Protein AF-A0A9P5VWK4-F1 (afdb_monomer_lite)

Secondary structure (DSSP, 8-state):
-HHHHHHHHHHHHHHHTTSS---HHHHHHHHHHHHHHHHHTTTHHHHHHHHHHHHHHHHHHHHHHHHHHHH-HHHHHHHHHHHHHHHHHHHHHHTT-HHHHHHHHHHHHHHHHHHHHHHSSSPPTTHHHHHHHHHHHHHHHHHHHHHHHHHHHHHHHTTTTPPPGGGT--GGG-HHHHHHHHHHHHHHHH-

pLDDT: mean 85.42, std 8.73, range [57.0, 96.81]

Sequence (191 aa):
MEQEAQRIEEIIEKAHEGKIHLSENQIHNLENQAKYFHEHAGHEGTHSKMALIIIVSLVAFQFVLLWWKKHHYRSYQATTTIGLWLIPFLFALQSGMHQFASYWTLFTILNSWIIYKSTRKPLHHMTPKIVYKWFWVVYQVSYVIGIIGYLMMFLTFMGFGLPDPKEGGDPSSSGLISWGLTFLSYGIYFG

Foldseek 3Di:
DVVVLVVLVVVLVCCVVVVDPDDPVVSVVSVVVSVVCVVCVVVVVVVVVVVVVVVVVVVVVVVVLVVCCVPPVPVSVVCVVVCLLCVVLVVCVVVVVVVLVVVSVVVVVVVVVLVVLCPDPPRDPCSVVVNVVVLVVLLVQLQVLLVVLVVLVVCVVVVPQQPDVVVVDDSCPRPSNSSSVSSNSSSVSRD

Radius of gyration: 27.85 Å; chains: 1; bounding box: 64×41×77 Å

Structure (mmCIF, N/CA/C/O backbone):
data_AF-A0A9P5VWK4-F1
#
_entry.id   AF-A0A9P5VWK4-F1
#
loop_
_atom_site.group_PDB
_atom_site.id
_atom_site.type_symbol
_atom_site.label_atom_id
_atom_site.label_alt_id
_atom_site.label_comp_id
_atom_site.label_asym_id
_atom_site.label_entity_id
_atom_site.label_seq_id
_atom_site.pdbx_PDB_ins_code
_atom_site.Cartn_x
_atom_site.Cartn_y
_atom_site.Cartn_z
_atom_site.occupancy
_atom_site.B_iso_or_equiv
_atom_site.auth_seq_id
_atom_site.auth_comp_id
_atom_site.auth_asym_id
_atom_site.auth_atom_id
_atom_site.pdbx_PDB_model_num
ATOM 1 N N . MET A 1 1 ? -24.853 -20.257 25.762 1.00 66.19 1 MET A N 1
ATOM 2 C CA . MET A 1 1 ? -25.700 -19.249 25.083 1.00 66.19 1 MET A CA 1
ATOM 3 C C . MET A 1 1 ? -27.161 -19.347 25.526 1.00 66.19 1 MET A C 1
ATOM 5 O O . MET A 1 1 ? -27.456 -18.752 26.547 1.00 66.19 1 MET A O 1
ATOM 9 N N . GLU A 1 2 ? -28.064 -20.116 24.896 1.00 70.81 2 GLU A N 1
ATOM 10 C CA . GLU A 1 2 ? -29.501 -20.123 25.290 1.00 70.81 2 GLU A CA 1
ATOM 11 C C . GLU A 1 2 ? -29.754 -20.568 26.742 1.00 70.81 2 GLU A C 1
ATOM 13 O O . GLU A 1 2 ? -30.479 -19.907 27.478 1.00 70.81 2 GLU A O 1
ATOM 18 N N . GLN A 1 3 ? -29.096 -21.639 27.193 1.00 78.38 3 GLN A N 1
ATOM 19 C CA . GLN A 1 3 ? -29.208 -22.116 28.581 1.00 78.38 3 GLN A CA 1
ATOM 20 C C . GLN A 1 3 ? -28.642 -21.120 29.608 1.00 78.38 3 GLN A C 1
ATOM 22 O O . GLN A 1 3 ? -29.094 -21.070 30.747 1.00 78.38 3 GLN A O 1
ATOM 27 N N . GLU A 1 4 ? -27.645 -20.323 29.219 1.00 80.06 4 GLU A N 1
ATOM 28 C CA . GLU A 1 4 ? -27.058 -19.295 30.086 1.00 80.06 4 GLU A CA 1
ATOM 29 C C . GLU A 1 4 ? -27.914 -18.029 30.115 1.00 80.06 4 GLU A C 1
ATOM 31 O O . GLU A 1 4 ? -28.053 -17.433 31.178 1.00 80.06 4 GLU A O 1
ATOM 36 N N . ALA A 1 5 ? -28.537 -17.662 28.991 1.00 79.00 5 ALA A N 1
ATOM 37 C CA . ALA A 1 5 ? -29.505 -16.572 28.918 1.00 79.00 5 ALA A CA 1
ATOM 38 C C . ALA A 1 5 ? -30.706 -16.846 29.835 1.00 79.00 5 ALA A C 1
ATOM 40 O O . ALA A 1 5 ? -31.018 -16.025 30.691 1.00 79.00 5 ALA A O 1
ATOM 41 N N . GLN A 1 6 ? -31.279 -18.053 29.753 1.00 83.81 6 GLN A N 1
ATOM 42 C CA . GLN A 1 6 ? -32.376 -18.488 30.626 1.00 83.81 6 GLN A CA 1
ATOM 43 C C . GLN A 1 6 ? -31.981 -18.467 32.108 1.00 83.81 6 GLN A C 1
ATOM 45 O O . GLN A 1 6 ? -32.758 -18.050 32.962 1.00 83.81 6 GLN A O 1
ATOM 50 N N . ARG A 1 7 ? -30.745 -18.869 32.428 1.00 86.69 7 ARG A N 1
ATOM 51 C CA . ARG A 1 7 ? -30.226 -18.833 33.801 1.00 86.69 7 ARG A CA 1
ATOM 52 C C . ARG A 1 7 ? -30.077 -17.405 34.330 1.00 86.69 7 ARG A C 1
ATOM 54 O O . ARG A 1 7 ? -30.320 -17.169 35.508 1.00 86.69 7 ARG A O 1
ATOM 61 N N . ILE A 1 8 ? -29.637 -16.469 33.491 1.00 85.94 8 ILE A N 1
ATOM 62 C CA . ILE A 1 8 ? -29.472 -15.058 33.866 1.00 85.94 8 ILE A CA 1
ATOM 63 C C . ILE A 1 8 ? -30.838 -14.396 34.055 1.00 85.94 8 ILE A C 1
ATOM 65 O O . ILE A 1 8 ? -31.025 -13.696 35.046 1.00 85.94 8 ILE A O 1
ATOM 69 N N . GLU A 1 9 ? -31.799 -14.670 33.174 1.00 85.75 9 GLU A N 1
ATOM 70 C CA . GLU A 1 9 ? -33.181 -14.195 33.315 1.00 85.75 9 GLU A CA 1
ATOM 71 C C . GLU A 1 9 ? -33.825 -14.708 34.611 1.00 85.75 9 GLU A C 1
ATOM 73 O O . GLU A 1 9 ? -34.393 -13.919 35.362 1.00 85.75 9 GLU A O 1
ATOM 78 N N . GLU A 1 10 ? -33.629 -15.986 34.954 1.00 89.06 10 GLU A N 1
ATOM 79 C CA . GLU A 1 10 ? -34.114 -16.566 36.215 1.00 89.06 10 GLU A CA 1
ATOM 80 C C . GLU A 1 10 ? -33.472 -15.903 37.454 1.00 89.06 10 GLU A C 1
ATOM 82 O O . GLU A 1 10 ? -34.108 -15.747 38.500 1.00 89.06 10 GLU A O 1
ATOM 87 N N . ILE A 1 11 ? -32.199 -15.496 37.364 1.00 86.56 11 ILE A N 1
ATOM 88 C CA . ILE A 1 11 ? -31.502 -14.775 38.442 1.00 86.56 11 ILE A CA 1
ATOM 89 C C . ILE A 1 11 ? -32.048 -13.349 38.587 1.00 86.56 11 ILE A C 1
ATOM 91 O O . ILE A 1 11 ? -32.250 -12.903 39.717 1.00 86.56 11 ILE A O 1
ATOM 95 N N . ILE A 1 12 ? -32.305 -12.652 37.476 1.00 85.81 12 ILE A N 1
ATOM 96 C CA . ILE A 1 12 ? -32.900 -11.306 37.468 1.00 85.81 12 ILE A CA 1
ATOM 97 C C . ILE A 1 12 ? -34.319 -11.352 38.052 1.00 85.81 12 ILE A C 1
ATOM 99 O O . ILE A 1 12 ? -34.662 -10.534 38.904 1.00 85.81 12 ILE A O 1
ATOM 103 N N . GLU A 1 13 ? -35.121 -12.347 37.671 1.00 87.69 13 GLU A N 1
ATOM 104 C CA . GLU A 1 13 ? -36.482 -12.534 38.181 1.00 87.69 13 GLU A CA 1
ATOM 105 C C . GLU A 1 13 ? -36.486 -12.769 39.700 1.00 87.69 13 GLU A C 1
ATOM 107 O O . GLU A 1 13 ? -37.165 -12.061 40.445 1.00 87.69 13 GLU A O 1
ATOM 112 N N . LYS A 1 14 ? -35.635 -13.676 40.200 1.00 87.50 14 LYS A N 1
ATOM 113 C CA . LYS A 1 14 ? -35.489 -13.923 41.647 1.00 87.50 14 LYS A CA 1
ATOM 114 C C . LYS A 1 14 ? -34.957 -12.710 42.418 1.00 87.50 14 LYS A C 1
ATOM 116 O O . LYS A 1 14 ? -35.250 -12.577 43.610 1.00 87.50 14 LYS A O 1
ATOM 121 N N . ALA A 1 15 ? -34.172 -11.848 41.773 1.00 85.00 15 ALA A N 1
ATOM 122 C CA . ALA A 1 15 ? -33.710 -10.591 42.355 1.00 85.00 15 ALA A CA 1
ATOM 123 C C . ALA A 1 15 ? -34.861 -9.584 42.503 1.00 85.00 15 ALA A C 1
ATOM 125 O O . ALA A 1 15 ? -35.024 -8.996 43.571 1.00 85.00 15 ALA A O 1
ATOM 126 N N . HIS A 1 16 ? -35.703 -9.442 41.474 1.00 83.44 16 HIS A N 1
ATOM 127 C CA . HIS A 1 16 ? -36.892 -8.583 41.509 1.00 83.44 16 HIS A CA 1
ATOM 128 C C . HIS A 1 16 ? -37.961 -9.070 42.494 1.00 83.44 16 HIS A C 1
ATOM 130 O O . HIS A 1 16 ? -38.607 -8.256 43.149 1.00 83.44 16 HIS A O 1
ATOM 136 N N . GLU A 1 17 ? -38.107 -10.384 42.672 1.00 86.88 17 GLU A N 1
ATOM 137 C CA . GLU A 1 17 ? -38.981 -10.972 43.696 1.00 86.88 17 GLU A CA 1
ATOM 138 C C . GLU A 1 17 ? -38.446 -10.814 45.135 1.00 86.88 17 GLU A C 1
ATOM 140 O O . GLU A 1 17 ? -39.092 -11.250 46.089 1.00 86.88 17 GLU A O 1
ATOM 145 N N . GLY A 1 18 ? -37.252 -10.236 45.318 1.00 80.12 18 GLY A N 1
ATOM 146 C CA . GLY A 1 18 ? -36.626 -10.041 46.629 1.00 80.12 18 GLY A CA 1
ATOM 147 C C . GLY A 1 18 ? -36.073 -11.322 47.265 1.00 80.12 18 GLY A C 1
ATOM 148 O O . GLY A 1 18 ? -35.692 -11.312 48.435 1.00 80.12 18 GLY A O 1
ATOM 149 N N . LYS A 1 19 ? -36.004 -12.433 46.517 1.00 82.75 19 LYS A N 1
ATOM 150 C CA . LYS A 1 19 ? -35.433 -13.711 46.985 1.00 82.75 19 LYS A CA 1
ATOM 151 C C . LYS A 1 19 ? -33.903 -13.692 46.992 1.00 82.75 19 LYS A C 1
ATOM 153 O O . LYS A 1 19 ? -33.286 -14.486 47.701 1.00 82.75 19 LYS A O 1
ATOM 158 N N . ILE A 1 20 ? -33.293 -12.805 46.205 1.00 82.19 20 ILE A N 1
ATOM 159 C CA . ILE A 1 20 ? -31.843 -12.621 46.106 1.00 82.19 20 ILE A CA 1
ATOM 160 C C . ILE A 1 20 ? -31.538 -11.129 46.231 1.00 82.19 20 ILE A C 1
ATOM 162 O O . ILE A 1 20 ? -32.062 -10.319 45.474 1.00 82.19 20 ILE A O 1
ATOM 166 N N . HIS A 1 21 ? -30.669 -10.762 47.172 1.00 77.56 21 HIS A N 1
ATOM 167 C CA . HIS A 1 21 ? -30.245 -9.376 47.339 1.00 77.56 21 HIS A CA 1
ATOM 168 C C . HIS A 1 21 ? -29.052 -9.092 46.420 1.00 77.56 21 HIS A C 1
ATOM 170 O O . HIS A 1 21 ? -27.927 -9.505 46.700 1.00 77.56 21 HIS A O 1
ATOM 176 N N . LEU A 1 22 ? -29.304 -8.397 45.314 1.00 82.56 22 LEU A N 1
ATOM 177 C CA . LEU A 1 22 ? -28.281 -7.895 44.395 1.00 82.56 22 LEU A CA 1
ATOM 178 C C . LEU A 1 22 ? -28.219 -6.369 44.489 1.00 82.56 22 LEU A C 1
ATOM 180 O O . LEU A 1 22 ? -29.219 -5.718 44.792 1.00 82.56 22 LEU A O 1
ATOM 184 N N . SER A 1 23 ? -27.039 -5.789 44.261 1.00 85.31 23 SER A N 1
ATOM 185 C CA . SER A 1 23 ? -26.932 -4.334 44.130 1.00 85.31 23 SER A CA 1
ATOM 186 C C . SER A 1 23 ? -27.499 -3.881 42.784 1.00 85.31 23 SER A C 1
ATOM 188 O O . SER A 1 23 ? -27.473 -4.632 41.808 1.00 85.31 23 SER A O 1
ATOM 190 N N . GLU A 1 24 ? -27.966 -2.638 42.710 1.00 84.94 24 GLU A N 1
ATOM 191 C CA . GLU A 1 24 ? -28.538 -2.046 41.493 1.00 84.94 24 GLU A CA 1
ATOM 192 C C . GLU A 1 24 ? -27.581 -2.154 40.288 1.00 84.94 24 GLU A C 1
ATOM 194 O O . GLU A 1 24 ? -27.982 -2.544 39.194 1.00 84.94 24 GLU A O 1
ATOM 199 N N . ASN A 1 25 ? -26.277 -1.960 40.520 1.00 84.94 25 ASN A N 1
ATOM 200 C CA . ASN A 1 25 ? -25.239 -2.145 39.501 1.00 84.94 25 ASN A CA 1
ATOM 201 C C . ASN A 1 25 ? -25.117 -3.601 39.019 1.00 84.94 25 ASN A C 1
ATOM 203 O O . ASN A 1 25 ? -24.817 -3.840 37.852 1.00 84.94 25 ASN A O 1
ATOM 207 N N . GLN A 1 26 ? -25.312 -4.589 39.898 1.00 84.81 26 GLN A N 1
ATOM 208 C CA . GLN A 1 26 ? -25.255 -6.000 39.506 1.00 84.81 26 GLN A CA 1
ATOM 209 C C . GLN A 1 26 ? -26.481 -6.419 38.701 1.00 84.81 26 GLN A C 1
ATOM 211 O O . GLN A 1 26 ? -26.322 -7.149 37.726 1.00 84.81 26 GLN A O 1
ATOM 216 N N . ILE A 1 27 ? -27.665 -5.924 39.069 1.00 83.88 27 ILE A N 1
ATOM 217 C CA . ILE A 1 27 ? -28.898 -6.135 38.300 1.00 83.88 27 ILE A CA 1
ATOM 218 C C . ILE A 1 27 ? -28.727 -5.540 36.902 1.00 83.88 27 ILE A C 1
ATOM 220 O O . ILE A 1 27 ? -28.885 -6.252 35.915 1.00 83.88 27 ILE A O 1
ATOM 224 N N . HIS A 1 28 ? -28.265 -4.291 36.812 1.00 85.94 28 HIS A N 1
ATOM 225 C CA . HIS A 1 28 ? -28.029 -3.628 35.532 1.00 85.94 28 HIS A CA 1
ATOM 226 C C . HIS A 1 28 ? -27.013 -4.371 34.641 1.00 85.94 28 HIS A C 1
ATOM 228 O O . HIS A 1 28 ? -27.209 -4.519 33.434 1.00 85.94 28 HIS A O 1
ATOM 234 N N . ASN A 1 29 ? -25.927 -4.890 35.221 1.00 89.69 29 ASN A N 1
ATOM 235 C CA . ASN A 1 29 ? -24.946 -5.684 34.475 1.00 89.69 29 ASN A CA 1
ATOM 236 C C . ASN A 1 29 ? -25.531 -7.011 33.966 1.00 89.69 29 ASN A C 1
ATOM 238 O O . ASN A 1 29 ? -25.245 -7.403 32.834 1.00 89.69 29 ASN A O 1
ATOM 242 N N . LEU A 1 30 ? -26.352 -7.688 34.776 1.00 88.06 30 LEU A N 1
ATOM 243 C CA . LEU A 1 30 ? -27.037 -8.925 34.389 1.00 88.06 30 LEU A CA 1
ATOM 244 C C . LEU A 1 30 ? -28.058 -8.673 33.274 1.00 88.06 30 LEU A C 1
ATOM 246 O O . LEU A 1 30 ? -28.105 -9.442 32.318 1.00 88.06 30 LEU A O 1
ATOM 250 N N . GLU A 1 31 ? -28.816 -7.578 33.344 1.00 86.81 31 GLU A N 1
ATOM 251 C CA . GLU A 1 31 ? -29.744 -7.160 32.286 1.00 86.81 31 GLU A CA 1
ATOM 252 C C . GLU A 1 31 ? -29.015 -6.887 30.965 1.00 86.81 31 GLU A C 1
ATOM 254 O O . GLU A 1 31 ? -29.431 -7.371 29.910 1.00 86.81 31 GLU A O 1
ATOM 259 N N . ASN A 1 32 ? -27.885 -6.173 31.009 1.00 88.44 32 ASN A N 1
ATOM 260 C CA . ASN A 1 32 ? -27.053 -5.933 29.827 1.00 88.44 32 ASN A CA 1
ATOM 261 C C . ASN A 1 32 ? -26.512 -7.243 29.235 1.00 88.44 32 ASN A C 1
ATOM 263 O O . ASN A 1 32 ? -26.459 -7.401 28.014 1.00 88.44 32 ASN A O 1
ATOM 267 N N . GLN A 1 33 ? -26.140 -8.196 30.089 1.00 85.50 33 GLN A N 1
ATOM 268 C CA . GLN A 1 33 ? -25.656 -9.505 29.669 1.00 85.50 33 GLN A CA 1
ATOM 269 C C . GLN A 1 33 ? -26.778 -10.362 29.054 1.00 85.50 33 GLN A C 1
ATOM 271 O O . GLN A 1 33 ? -26.565 -10.984 28.013 1.00 85.50 33 GLN A O 1
ATOM 276 N N . ALA A 1 34 ? -27.982 -10.353 29.635 1.00 84.44 34 ALA A N 1
ATOM 277 C CA . ALA A 1 34 ? -29.163 -11.010 29.072 1.00 84.44 34 ALA A CA 1
ATOM 278 C C . ALA A 1 34 ? -29.520 -10.427 27.698 1.00 84.44 34 ALA A C 1
ATOM 280 O O . ALA A 1 34 ? -29.704 -11.168 26.733 1.00 84.44 34 ALA A O 1
ATOM 281 N N . LYS A 1 35 ? -29.513 -9.093 27.578 1.00 84.94 35 LYS A N 1
ATOM 282 C CA . LYS A 1 35 ? -29.741 -8.388 26.313 1.00 84.94 35 LYS A CA 1
ATOM 283 C C . LYS A 1 35 ? -28.707 -8.769 25.252 1.00 84.94 35 LYS A C 1
ATOM 285 O O . LYS A 1 35 ? -29.087 -9.080 24.126 1.00 84.94 35 LYS A O 1
ATOM 290 N N . TYR A 1 36 ? -27.424 -8.819 25.621 1.00 82.06 36 TYR A N 1
ATOM 291 C CA . TYR A 1 36 ? -26.354 -9.286 24.738 1.00 82.06 36 TYR A CA 1
ATOM 292 C C . TYR A 1 36 ? -26.622 -10.712 24.240 1.00 82.06 36 TYR A C 1
ATOM 294 O O . TYR A 1 36 ? -26.586 -10.952 23.034 1.00 82.06 36 TYR A O 1
ATOM 302 N N . PHE A 1 37 ? -26.955 -11.651 25.130 1.00 80.50 37 PHE A N 1
ATOM 303 C CA . PHE A 1 37 ? -27.254 -13.024 24.726 1.00 80.50 37 PHE A CA 1
ATOM 304 C C . PHE A 1 37 ? -28.492 -13.129 23.837 1.00 80.50 37 PHE A C 1
ATOM 306 O O . PHE A 1 37 ? -28.458 -13.875 22.864 1.00 80.50 37 PHE A O 1
ATOM 313 N N . HIS A 1 38 ? -29.551 -12.371 24.119 1.00 76.25 38 HIS A N 1
ATOM 314 C CA . HIS A 1 38 ? -30.772 -12.368 23.315 1.00 76.25 38 HIS A CA 1
ATOM 315 C C . HIS A 1 38 ? -30.521 -11.824 21.897 1.00 76.25 38 HIS A C 1
ATOM 317 O O . HIS A 1 38 ? -31.018 -12.370 20.913 1.00 76.25 38 HIS A O 1
ATOM 323 N N . GLU A 1 39 ? -29.683 -10.792 21.773 1.00 77.69 39 GLU A N 1
ATOM 324 C CA . GLU A 1 39 ? -29.273 -10.216 20.487 1.00 77.69 39 GLU A CA 1
ATOM 325 C C . GLU A 1 39 ? -28.334 -11.156 19.697 1.00 77.69 39 GLU A C 1
ATOM 327 O O . GLU A 1 39 ? -28.355 -11.171 18.465 1.00 77.69 39 GLU A O 1
ATOM 332 N N . HIS A 1 40 ? -27.575 -12.019 20.389 1.00 72.12 40 HIS A N 1
ATOM 333 C CA . HIS A 1 40 ? -26.632 -12.967 19.778 1.00 72.12 40 HIS A CA 1
ATOM 334 C C . HIS A 1 40 ? -27.184 -14.395 19.588 1.00 72.12 40 HIS A C 1
ATOM 336 O O . HIS A 1 40 ? -26.623 -15.152 18.795 1.00 72.12 40 HIS A O 1
ATOM 342 N N . ALA A 1 41 ? -28.299 -14.766 20.230 1.00 68.88 41 ALA A N 1
ATOM 343 C CA . ALA A 1 41 ? -28.862 -16.124 20.220 1.00 68.88 41 ALA A CA 1
ATOM 344 C C . ALA A 1 41 ? -29.217 -16.637 18.810 1.00 68.88 41 ALA A C 1
ATOM 346 O O . ALA A 1 41 ? -29.016 -17.809 18.503 1.00 68.88 41 ALA A O 1
ATOM 347 N N . GLY A 1 42 ? -29.676 -15.757 17.913 1.00 64.81 42 GLY A N 1
ATOM 348 C CA . GLY A 1 42 ? -29.926 -16.087 16.500 1.00 64.81 42 GLY A CA 1
ATOM 349 C C . GLY A 1 42 ? -28.766 -15.753 15.550 1.00 64.81 42 GLY A C 1
ATOM 350 O O . GLY A 1 42 ? -28.762 -16.166 14.385 1.00 64.81 42 GLY A O 1
ATOM 351 N N . HIS A 1 43 ? -27.775 -14.999 16.027 1.00 67.44 43 HIS A N 1
ATOM 352 C CA . HIS A 1 43 ? -26.704 -14.441 15.203 1.00 67.44 43 HIS A CA 1
ATOM 353 C C . HIS A 1 43 ? -25.556 -15.441 14.977 1.00 67.44 43 HIS A C 1
ATOM 355 O O . HIS A 1 43 ? -24.942 -15.429 13.910 1.00 67.44 43 HIS A O 1
ATOM 361 N N . GLU A 1 44 ? -25.301 -16.378 15.898 1.00 68.06 44 GLU A N 1
ATOM 362 C CA . GLU A 1 44 ? -24.191 -17.349 15.800 1.00 68.06 44 GLU A CA 1
ATOM 363 C C . GLU A 1 44 ? -24.325 -18.336 14.630 1.00 68.06 44 GLU A C 1
ATOM 365 O O . GLU A 1 44 ? -23.359 -18.589 13.900 1.00 68.06 44 GLU A O 1
ATOM 370 N N . GLY A 1 45 ? -25.529 -18.862 14.384 1.00 70.31 45 GLY A N 1
ATOM 371 C CA . GLY A 1 45 ? -25.785 -19.761 13.252 1.00 70.31 45 GLY A CA 1
ATOM 372 C C . GLY A 1 45 ? -25.648 -19.055 11.897 1.00 70.31 45 GLY A C 1
ATOM 373 O O . GLY A 1 45 ? -25.302 -19.680 10.891 1.00 70.31 45 GLY A O 1
ATOM 374 N N . THR A 1 46 ? -25.866 -17.740 11.875 1.00 73.75 46 THR A N 1
ATOM 375 C CA . THR A 1 46 ? -25.689 -16.888 10.694 1.00 73.75 46 THR A CA 1
ATOM 376 C C . THR A 1 46 ? -24.220 -16.507 10.499 1.00 73.75 46 THR A C 1
ATOM 378 O O . THR A 1 46 ? -23.704 -16.664 9.391 1.00 73.75 46 THR A O 1
ATOM 381 N N . HIS A 1 47 ? -23.508 -16.123 11.566 1.00 76.94 47 HIS A N 1
ATOM 382 C CA . HIS A 1 47 ? -22.061 -15.883 11.537 1.00 76.94 47 HIS A CA 1
ATOM 383 C C . HIS A 1 47 ? -21.292 -17.115 11.067 1.00 76.94 47 HIS A C 1
ATOM 385 O O . HIS A 1 47 ? -20.402 -17.000 10.228 1.00 76.94 47 HIS A O 1
ATOM 391 N N . SER A 1 48 ? -21.690 -18.300 11.529 1.00 83.88 48 SER A N 1
ATOM 392 C CA . SER A 1 48 ? -21.080 -19.568 11.121 1.00 83.88 48 SER A CA 1
ATOM 393 C C . SER A 1 48 ? -21.218 -19.818 9.613 1.00 83.88 48 SER A C 1
ATOM 395 O O . SER A 1 48 ? -20.254 -20.207 8.953 1.00 83.88 48 SER A O 1
ATOM 397 N N . LYS A 1 49 ? -22.394 -19.535 9.033 1.00 86.81 49 LYS A N 1
ATOM 398 C CA . LYS A 1 49 ? -22.637 -19.663 7.584 1.00 86.81 49 LYS A CA 1
ATOM 399 C C . LYS A 1 49 ? -21.850 -18.629 6.778 1.00 86.81 49 LYS A C 1
ATOM 401 O O . LYS A 1 49 ? -21.224 -18.987 5.784 1.00 86.81 49 LYS A O 1
ATOM 406 N N . MET A 1 50 ? -21.851 -17.366 7.210 1.00 86.62 50 MET A N 1
ATOM 407 C CA . MET A 1 50 ? -21.077 -16.294 6.571 1.00 86.62 50 MET A CA 1
ATOM 408 C C . MET A 1 50 ? -19.572 -16.600 6.594 1.00 86.62 50 MET A C 1
ATOM 410 O O . MET A 1 50 ? -18.911 -16.504 5.561 1.00 86.62 50 MET A O 1
ATOM 414 N N . ALA A 1 51 ? -19.041 -17.043 7.738 1.00 87.81 51 ALA A N 1
ATOM 415 C CA . ALA A 1 51 ? -17.640 -17.430 7.886 1.00 87.81 51 ALA A CA 1
ATOM 416 C C . ALA A 1 51 ? -17.276 -18.614 6.981 1.00 87.81 51 ALA A C 1
ATOM 418 O O . ALA A 1 51 ? -16.251 -18.575 6.302 1.00 87.81 51 ALA A O 1
ATOM 419 N N . LEU A 1 52 ? -18.131 -19.638 6.910 1.00 92.06 52 LEU A N 1
ATOM 420 C CA . LEU A 1 52 ? -17.901 -20.796 6.049 1.00 92.06 52 LEU A CA 1
ATOM 421 C C . LEU A 1 52 ? -17.866 -20.402 4.567 1.00 92.06 52 LEU A C 1
ATOM 423 O O . LEU A 1 52 ? -16.967 -20.836 3.849 1.00 92.06 52 LEU A O 1
ATOM 427 N N . ILE A 1 53 ? -18.780 -19.534 4.117 1.00 93.81 53 ILE A N 1
ATOM 428 C CA . ILE A 1 53 ? -18.768 -19.011 2.742 1.00 93.81 53 ILE A CA 1
ATOM 429 C C . ILE A 1 53 ? -17.466 -18.257 2.466 1.00 93.81 53 ILE A C 1
ATOM 431 O O . ILE A 1 53 ? -16.849 -18.490 1.427 1.00 93.81 53 ILE A O 1
ATOM 435 N N . ILE A 1 54 ? -17.013 -17.397 3.384 1.00 94.12 54 ILE A N 1
ATOM 436 C CA . ILE A 1 54 ? -15.749 -16.661 3.235 1.00 94.12 54 ILE A CA 1
ATOM 437 C C . ILE A 1 54 ? -14.569 -17.630 3.131 1.00 94.12 54 ILE A C 1
ATOM 439 O O . ILE A 1 54 ? -13.770 -17.507 2.207 1.00 94.12 54 ILE A O 1
ATOM 443 N N . ILE A 1 55 ? -14.472 -18.620 4.021 1.00 95.50 55 ILE A N 1
ATOM 444 C CA . ILE A 1 55 ? -13.375 -19.598 4.022 1.00 95.50 55 ILE A CA 1
ATOM 445 C C . ILE A 1 55 ? -13.351 -20.385 2.711 1.00 95.50 55 ILE A C 1
ATOM 447 O O . ILE A 1 55 ? -12.311 -20.462 2.057 1.00 95.50 55 ILE A O 1
ATOM 451 N N . VAL A 1 56 ? -14.495 -20.933 2.294 1.00 96.38 56 VAL A N 1
ATOM 452 C CA . VAL A 1 56 ? -14.601 -21.686 1.038 1.00 96.38 56 VAL A CA 1
ATOM 453 C C . VAL A 1 56 ? -14.242 -20.799 -0.153 1.00 96.38 56 VAL A C 1
ATOM 455 O O . VAL A 1 56 ? -13.498 -21.231 -1.032 1.00 96.38 56 VAL A O 1
ATOM 458 N N . SER A 1 57 ? -14.700 -19.545 -0.159 1.00 95.88 57 SER A N 1
ATOM 459 C CA . SER A 1 57 ? -14.378 -18.580 -1.212 1.00 95.88 57 SER A CA 1
ATOM 460 C C . SER A 1 57 ? -12.882 -18.276 -1.257 1.00 95.88 57 SER A C 1
ATOM 462 O O . SER A 1 57 ? -12.289 -18.347 -2.328 1.00 95.88 57 SER A O 1
ATOM 464 N N . LEU A 1 58 ? -12.244 -17.994 -0.115 1.00 95.75 58 LEU A N 1
ATOM 465 C CA . LEU A 1 58 ? -10.804 -17.724 -0.027 1.00 95.75 58 LEU A CA 1
ATOM 466 C C . LEU A 1 58 ? -9.979 -18.905 -0.543 1.00 95.75 58 LEU A C 1
ATOM 468 O O . LEU A 1 58 ? -9.056 -18.718 -1.335 1.00 95.75 58 LEU A O 1
ATOM 472 N N . VAL A 1 59 ? -10.344 -20.127 -0.149 1.00 96.81 59 VAL A N 1
ATOM 473 C CA . VAL A 1 59 ? -9.687 -21.351 -0.620 1.00 96.81 59 VAL A CA 1
ATOM 474 C C . VAL A 1 59 ? -9.877 -21.525 -2.131 1.00 96.81 59 VAL A C 1
ATOM 476 O O . VAL A 1 59 ? -8.906 -21.768 -2.849 1.00 96.81 59 VAL A O 1
ATOM 479 N N . ALA A 1 60 ? -11.100 -21.347 -2.637 1.00 96.62 60 ALA A N 1
ATOM 480 C CA . ALA A 1 60 ? -11.399 -21.445 -4.064 1.00 96.62 60 ALA A CA 1
ATOM 481 C C . ALA A 1 60 ? -10.621 -20.406 -4.889 1.00 96.62 60 ALA A C 1
ATOM 483 O O . ALA A 1 60 ? -9.985 -20.763 -5.884 1.00 96.62 60 ALA A O 1
ATOM 484 N N . PHE A 1 61 ? -10.597 -19.143 -4.451 1.00 95.81 61 PHE A N 1
ATOM 485 C CA . PHE A 1 61 ? -9.812 -18.085 -5.089 1.00 95.81 61 PHE A CA 1
ATOM 486 C C . PHE A 1 61 ? -8.325 -18.429 -5.132 1.00 95.81 61 PHE A C 1
ATOM 488 O O . PHE A 1 61 ? -7.679 -18.192 -6.152 1.00 95.81 61 PHE A O 1
ATOM 495 N N . GLN A 1 62 ? -7.787 -19.052 -4.083 1.00 95.12 62 GLN A N 1
ATOM 496 C CA . GLN A 1 62 ? -6.388 -19.461 -4.067 1.00 95.12 62 GLN A CA 1
ATOM 497 C C . GLN A 1 62 ? -6.079 -20.502 -5.146 1.00 95.12 62 GLN A C 1
ATOM 499 O O . GLN A 1 62 ? -5.078 -20.376 -5.855 1.00 95.12 62 GLN A O 1
ATOM 504 N N . PHE A 1 63 ? -6.962 -21.484 -5.351 1.00 96.75 63 PHE A N 1
ATOM 505 C CA . PHE A 1 63 ? -6.819 -22.438 -6.454 1.00 96.75 63 PHE A CA 1
ATOM 506 C C . PHE A 1 63 ? -6.929 -21.767 -7.823 1.00 96.75 63 PHE A C 1
ATOM 508 O O . PHE A 1 63 ? -6.120 -22.063 -8.703 1.00 96.75 63 PHE A O 1
ATOM 515 N N . VAL A 1 64 ? -7.871 -20.835 -7.995 1.00 95.88 64 VA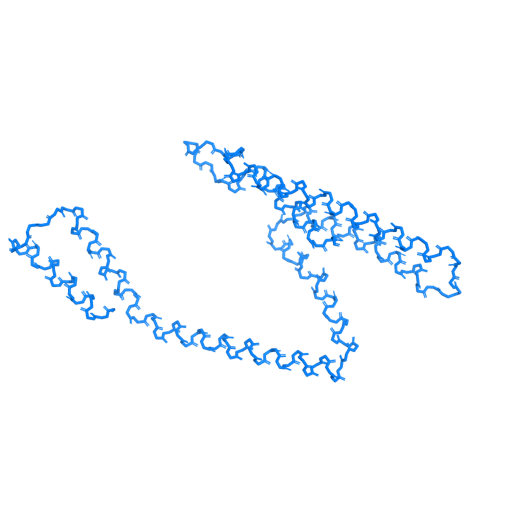L A N 1
ATOM 516 C CA . VAL A 1 64 ? -8.017 -20.060 -9.237 1.00 95.88 64 VAL A CA 1
ATOM 517 C C . VAL A 1 64 ? -6.745 -19.268 -9.536 1.00 95.88 64 VAL A C 1
ATOM 519 O O . VAL A 1 64 ? -6.247 -19.324 -10.659 1.00 95.88 64 VAL A O 1
ATOM 522 N N . LEU A 1 65 ? -6.165 -18.589 -8.544 1.00 93.50 65 LEU A N 1
ATOM 523 C CA . LEU A 1 65 ? -4.922 -17.830 -8.703 1.00 93.50 65 LEU A CA 1
ATOM 524 C C . LEU A 1 65 ? -3.739 -18.734 -9.060 1.00 93.50 65 LEU A C 1
ATOM 526 O O . LEU A 1 65 ? -2.964 -18.408 -9.960 1.00 93.50 65 LEU A O 1
ATOM 530 N N . LEU A 1 66 ? -3.601 -19.884 -8.396 1.00 94.81 66 LEU A N 1
ATOM 531 C CA . LEU A 1 66 ? -2.532 -20.843 -8.687 1.00 94.81 66 LEU A CA 1
ATOM 532 C C . LEU A 1 66 ? -2.682 -21.454 -10.084 1.00 94.81 66 LEU A C 1
ATOM 534 O O . LEU A 1 66 ? -1.698 -21.563 -10.821 1.00 94.81 66 LEU A O 1
ATOM 538 N N . TRP A 1 67 ? -3.907 -21.812 -10.467 1.00 96.62 67 TRP A N 1
ATOM 539 C CA . TRP A 1 67 ? -4.221 -22.300 -11.805 1.00 96.62 67 TRP A CA 1
ATOM 540 C C . TRP A 1 67 ? -3.918 -21.236 -12.864 1.00 96.62 67 TRP A C 1
ATOM 542 O O . TRP A 1 67 ? -3.226 -21.513 -13.847 1.00 96.62 67 TRP A O 1
ATOM 552 N N . TRP A 1 68 ? -4.343 -19.995 -12.622 1.00 96.75 68 TRP A N 1
ATOM 553 C CA . TRP A 1 68 ? -4.116 -18.871 -13.521 1.00 96.75 68 TRP A CA 1
ATOM 554 C C . TRP A 1 68 ? -2.628 -18.552 -13.680 1.00 96.75 68 TRP A C 1
ATOM 556 O O . TRP A 1 68 ? -2.149 -18.416 -14.805 1.00 96.75 68 TRP A O 1
ATOM 566 N N . LYS A 1 69 ? -1.863 -18.532 -12.581 1.00 94.12 69 LYS A N 1
ATOM 567 C CA . LYS A 1 69 ? -0.402 -18.373 -12.605 1.00 94.12 69 LYS A CA 1
ATOM 568 C C . LYS A 1 69 ? 0.275 -19.474 -13.422 1.00 94.12 69 LYS A C 1
ATOM 570 O O . LYS A 1 69 ? 1.216 -19.184 -14.159 1.00 94.12 69 LYS A O 1
ATOM 575 N N . LYS A 1 70 ? -0.189 -20.723 -13.296 1.00 94.38 70 LYS A N 1
ATOM 576 C CA . LYS A 1 70 ? 0.371 -21.876 -14.014 1.00 94.38 70 LYS A CA 1
ATOM 577 C C . LYS A 1 70 ? 0.075 -21.827 -15.515 1.00 94.38 70 LYS A C 1
ATOM 579 O O . LYS A 1 70 ? 0.965 -22.128 -16.302 1.00 94.38 70 LYS A O 1
ATOM 584 N N . HIS A 1 71 ? -1.150 -21.478 -15.913 1.00 94.38 71 HIS A N 1
ATOM 585 C CA . HIS A 1 71 ? -1.579 -21.558 -17.315 1.00 94.38 71 HIS A CA 1
ATOM 586 C C . HIS A 1 71 ? -1.357 -20.256 -18.102 1.00 94.38 71 HIS A C 1
ATOM 588 O O . HIS A 1 71 ? -0.998 -20.292 -19.277 1.00 94.38 71 HIS A O 1
ATOM 594 N N . HIS A 1 72 ? -1.491 -19.098 -17.451 1.00 94.62 72 HIS A N 1
ATOM 595 C CA . HIS A 1 72 ? -1.324 -17.780 -18.065 1.00 94.62 72 HIS A CA 1
ATOM 596 C C . HIS A 1 72 ? -0.417 -16.868 -17.229 1.00 94.62 72 HIS A C 1
ATOM 598 O O . HIS A 1 72 ? -0.808 -15.789 -16.777 1.00 94.62 72 HIS A O 1
ATOM 604 N N . TYR A 1 73 ? 0.846 -17.272 -17.073 1.00 92.50 73 TYR A N 1
ATOM 605 C CA . TYR A 1 73 ? 1.832 -16.535 -16.276 1.00 92.50 73 TYR A CA 1
ATOM 606 C C . TYR A 1 73 ? 1.970 -15.058 -16.681 1.00 92.50 73 TYR A C 1
ATOM 608 O O . TYR A 1 73 ? 2.048 -14.181 -15.825 1.00 92.50 73 TYR A O 1
ATOM 616 N N . ARG A 1 74 ? 1.948 -14.758 -17.987 1.00 90.56 74 ARG A N 1
ATOM 617 C CA . ARG A 1 74 ? 2.150 -13.391 -18.492 1.00 90.56 74 ARG A CA 1
ATOM 618 C C . ARG A 1 74 ? 1.010 -12.443 -18.105 1.00 90.56 74 ARG A C 1
ATOM 620 O O . ARG A 1 74 ? 1.284 -11.318 -17.696 1.00 90.56 74 ARG A O 1
ATOM 627 N N . SER A 1 75 ? -0.246 -12.888 -18.204 1.00 92.81 75 SER A N 1
ATOM 628 C CA . SER A 1 75 ? -1.393 -12.088 -17.753 1.00 92.81 75 SER A CA 1
ATOM 629 C C . SER A 1 75 ? -1.446 -12.013 -16.234 1.00 92.81 75 SER A C 1
ATOM 631 O O . SER A 1 75 ? -1.673 -10.935 -15.704 1.00 92.81 75 SER A O 1
ATOM 633 N N . TYR A 1 76 ? -1.165 -13.119 -15.534 1.00 92.69 76 TYR A N 1
ATOM 634 C CA . TYR A 1 76 ? -1.104 -13.137 -14.073 1.00 92.69 76 TYR A CA 1
ATOM 635 C C . TYR A 1 76 ? -0.094 -12.107 -13.550 1.00 92.69 76 TYR A C 1
ATOM 637 O O . TYR A 1 76 ? -0.417 -11.307 -12.673 1.00 92.69 76 TYR A O 1
ATOM 645 N N . GLN A 1 77 ? 1.112 -12.083 -14.125 1.00 92.50 77 GLN A N 1
ATOM 646 C CA . GLN A 1 77 ? 2.156 -11.137 -13.747 1.00 92.50 77 GLN A CA 1
ATOM 647 C C . GLN A 1 77 ? 1.725 -9.696 -14.039 1.00 92.50 77 GLN A C 1
ATOM 649 O O . GLN A 1 77 ? 1.812 -8.855 -13.152 1.00 92.50 77 GLN A O 1
ATOM 654 N N . ALA A 1 78 ? 1.202 -9.414 -15.237 1.00 92.06 78 ALA A N 1
ATOM 655 C CA . ALA A 1 78 ? 0.744 -8.072 -15.593 1.00 92.06 78 ALA A CA 1
ATOM 656 C C . ALA A 1 78 ? -0.387 -7.582 -14.673 1.00 92.06 78 ALA A C 1
ATOM 658 O O . ALA A 1 78 ? -0.287 -6.490 -14.117 1.00 92.06 78 ALA A O 1
ATOM 659 N N . THR A 1 79 ? -1.430 -8.388 -14.462 1.00 93.38 79 THR A N 1
ATOM 660 C CA . THR A 1 79 ? -2.564 -8.009 -13.612 1.00 93.38 79 THR A CA 1
ATOM 661 C C . THR A 1 79 ? -2.158 -7.862 -12.153 1.00 93.38 79 THR A C 1
ATOM 663 O O . THR A 1 79 ? -2.574 -6.900 -11.521 1.00 93.38 79 THR A O 1
ATOM 666 N N . THR A 1 80 ? -1.316 -8.750 -11.617 1.00 92.00 80 THR A N 1
ATOM 667 C CA . THR A 1 80 ? -0.848 -8.634 -10.226 1.00 92.00 80 THR A CA 1
ATOM 668 C C . THR A 1 80 ? 0.011 -7.387 -10.041 1.00 92.00 80 THR A C 1
ATOM 670 O O . THR A 1 80 ? -0.175 -6.660 -9.072 1.00 92.00 80 THR A O 1
ATOM 673 N N . THR A 1 81 ? 0.912 -7.085 -10.981 1.00 90.00 81 THR A N 1
ATOM 674 C CA . THR A 1 81 ? 1.731 -5.866 -10.926 1.00 90.00 81 THR A CA 1
ATOM 675 C C . THR A 1 81 ? 0.873 -4.606 -11.022 1.00 90.00 81 THR A C 1
ATOM 677 O O . THR A 1 81 ? 1.053 -3.692 -10.223 1.00 90.00 81 THR A O 1
ATOM 680 N N . ILE A 1 82 ? -0.086 -4.561 -11.951 1.00 91.94 82 ILE A N 1
ATOM 681 C CA . ILE A 1 82 ? -1.010 -3.426 -12.086 1.00 91.94 82 ILE A CA 1
ATOM 682 C C . ILE A 1 82 ? -1.893 -3.298 -10.840 1.00 91.94 82 ILE A C 1
ATOM 684 O O . ILE A 1 82 ? -2.096 -2.192 -10.353 1.00 91.94 82 ILE A O 1
ATOM 688 N N . GLY A 1 83 ? -2.382 -4.414 -10.299 1.00 91.25 83 GLY A N 1
ATOM 689 C CA . GLY A 1 83 ? -3.196 -4.450 -9.088 1.00 91.25 83 GLY A CA 1
ATOM 690 C C . GLY A 1 83 ? -2.440 -3.916 -7.876 1.00 91.25 83 GLY A C 1
ATOM 691 O O . GLY A 1 83 ? -2.921 -2.996 -7.224 1.00 91.25 83 GLY A O 1
ATOM 692 N N . LEU A 1 84 ? -1.228 -4.418 -7.621 1.00 90.12 84 LEU A N 1
ATOM 693 C CA . LEU A 1 84 ? -0.375 -3.929 -6.531 1.00 90.12 84 LEU A CA 1
ATOM 694 C C . LEU A 1 84 ? -0.065 -2.435 -6.663 1.00 90.12 84 LEU A C 1
ATOM 696 O O . LEU A 1 84 ? 0.020 -1.745 -5.655 1.00 90.12 84 LEU A O 1
ATOM 700 N N . TRP A 1 85 ? 0.065 -1.930 -7.890 1.00 89.75 85 TRP A N 1
ATOM 701 C CA . TRP A 1 85 ? 0.365 -0.527 -8.154 1.00 89.75 85 TRP A CA 1
ATOM 702 C C . TRP A 1 85 ? -0.869 0.403 -8.082 1.00 89.75 85 TRP A C 1
ATOM 704 O O . TRP A 1 85 ? -0.766 1.543 -7.629 1.00 89.75 85 TRP A O 1
ATOM 714 N N . LEU A 1 86 ? -2.056 -0.056 -8.495 1.00 90.31 86 LEU A N 1
ATOM 715 C CA . LEU A 1 86 ? -3.274 0.768 -8.527 1.00 90.31 86 LEU A CA 1
ATOM 716 C C . LEU A 1 86 ? -4.104 0.702 -7.243 1.00 90.31 86 LEU A C 1
ATOM 718 O O . LEU A 1 86 ? -4.706 1.709 -6.875 1.00 90.31 86 LEU A O 1
ATOM 722 N N . ILE A 1 87 ? -4.163 -0.448 -6.562 1.00 90.44 87 ILE A N 1
ATOM 723 C CA . ILE A 1 87 ? -5.039 -0.636 -5.391 1.00 90.44 87 ILE A CA 1
ATOM 724 C C . ILE A 1 87 ? -4.761 0.413 -4.299 1.00 90.44 87 ILE A C 1
ATOM 726 O O . ILE A 1 87 ? -5.716 1.062 -3.867 1.00 90.44 87 ILE A O 1
ATOM 730 N N . PRO A 1 88 ? -3.502 0.668 -3.886 1.00 85.12 88 PRO A N 1
ATOM 731 C CA . PRO A 1 88 ? -3.222 1.657 -2.841 1.00 85.12 88 PRO A CA 1
ATOM 732 C C . PRO A 1 88 ? -3.578 3.086 -3.256 1.00 85.12 88 PRO A C 1
ATOM 734 O O . PRO A 1 88 ? -3.996 3.886 -2.425 1.00 85.12 88 PRO A O 1
ATOM 737 N N . PHE A 1 89 ? -3.479 3.405 -4.548 1.00 86.50 89 PHE A N 1
ATOM 738 C CA . PHE A 1 89 ? -3.877 4.706 -5.079 1.00 86.50 89 PHE A CA 1
ATOM 739 C C . PHE A 1 89 ? -5.395 4.900 -5.072 1.00 86.50 89 PHE A C 1
ATOM 741 O O . PHE A 1 89 ? -5.876 5.937 -4.623 1.00 86.50 89 PHE A O 1
ATOM 748 N N . LEU A 1 90 ? -6.156 3.896 -5.518 1.00 90.19 90 LEU A N 1
ATOM 749 C CA . LEU A 1 90 ? -7.620 3.941 -5.477 1.00 90.19 90 LEU A CA 1
ATOM 750 C C . LEU A 1 90 ? -8.128 4.077 -4.038 1.00 90.19 90 LEU A C 1
ATOM 752 O O . LEU A 1 90 ? -9.008 4.895 -3.773 1.00 90.19 90 LEU A O 1
ATOM 756 N N . PHE A 1 91 ? -7.521 3.336 -3.108 1.00 87.38 91 PHE A N 1
ATOM 757 C CA . PHE A 1 91 ? -7.816 3.462 -1.685 1.00 87.38 91 PHE A CA 1
ATOM 758 C C . PHE A 1 91 ? -7.516 4.875 -1.165 1.00 87.38 91 PHE A C 1
ATOM 760 O O . PHE A 1 91 ? -8.372 5.473 -0.521 1.00 87.38 91 PHE A O 1
ATOM 767 N N . ALA A 1 92 ? -6.352 5.441 -1.505 1.00 85.56 92 ALA A N 1
ATOM 768 C CA . ALA A 1 92 ? -5.965 6.791 -1.095 1.00 85.56 92 ALA A CA 1
ATOM 769 C C . ALA A 1 92 ? -6.910 7.887 -1.620 1.00 85.56 92 ALA A C 1
ATOM 771 O O . ALA A 1 92 ? -7.158 8.875 -0.929 1.00 85.56 92 ALA A O 1
ATOM 772 N N . LEU A 1 93 ? -7.453 7.725 -2.831 1.00 87.56 93 LEU A N 1
ATOM 773 C CA . LEU A 1 93 ? -8.459 8.643 -3.370 1.00 87.56 93 LEU A CA 1
ATOM 774 C C . LEU A 1 93 ? -9.780 8.553 -2.600 1.00 87.56 93 LEU A C 1
ATOM 776 O O . LEU A 1 93 ? -10.381 9.585 -2.309 1.00 87.56 93 LEU A O 1
ATOM 780 N N . GLN A 1 94 ? -10.216 7.341 -2.251 1.00 87.88 94 GLN A N 1
ATOM 781 C CA . GLN A 1 94 ? -11.447 7.132 -1.489 1.00 87.88 94 GLN A CA 1
ATOM 782 C C . GLN A 1 94 ? -11.327 7.627 -0.040 1.00 87.88 94 GLN A C 1
ATOM 784 O O . GLN A 1 94 ? -12.297 8.141 0.510 1.00 87.88 94 GLN A O 1
ATOM 789 N N . SER A 1 95 ? -10.149 7.499 0.574 1.00 82.19 95 SER A N 1
ATOM 790 C CA . SER A 1 95 ? -9.893 7.930 1.953 1.00 82.19 95 SER A CA 1
ATOM 791 C C . SER A 1 95 ? -9.574 9.425 2.098 1.00 82.19 95 SER A C 1
ATOM 793 O O . SER A 1 95 ? -9.326 9.884 3.210 1.00 82.19 95 SER A O 1
ATOM 795 N N . GLY A 1 96 ? -9.565 10.200 1.004 1.00 81.62 96 GLY A N 1
ATOM 796 C CA . GLY A 1 96 ? -9.248 11.635 1.034 1.00 81.62 96 GLY A CA 1
ATOM 797 C C . GLY A 1 96 ? -7.764 11.950 1.276 1.00 81.62 96 GLY A C 1
ATOM 798 O O . GLY A 1 96 ? -7.408 13.088 1.578 1.00 81.62 96 GLY A O 1
ATOM 799 N N . MET A 1 97 ? -6.871 10.966 1.124 1.00 82.38 97 MET A N 1
ATOM 800 C CA . MET A 1 97 ? -5.423 11.120 1.310 1.00 82.38 97 MET A CA 1
ATOM 801 C C . MET A 1 97 ? -4.770 11.760 0.075 1.00 82.38 97 MET A C 1
ATOM 803 O O . MET A 1 97 ? -3.968 11.148 -0.639 1.00 82.38 97 MET A O 1
ATOM 807 N N . HIS A 1 98 ? -5.110 13.022 -0.191 1.00 83.56 98 HIS A N 1
ATOM 808 C CA . HIS A 1 98 ? -4.648 13.755 -1.373 1.00 83.56 98 HIS A CA 1
ATOM 809 C C . HIS A 1 98 ? -3.124 13.902 -1.439 1.00 83.56 98 HIS A C 1
ATOM 811 O O . HIS A 1 98 ? -2.561 13.907 -2.538 1.00 83.56 98 HIS A O 1
ATOM 817 N N . GLN A 1 99 ? -2.441 13.965 -0.287 1.00 83.81 99 GLN A N 1
ATOM 818 C CA . GLN A 1 99 ? -0.980 13.972 -0.259 1.00 83.81 99 GLN A CA 1
ATOM 819 C C . GLN A 1 99 ? -0.451 12.698 -0.927 1.00 83.81 99 GLN A C 1
ATOM 821 O O . GLN A 1 99 ? 0.341 12.794 -1.864 1.00 83.81 99 GLN A O 1
ATOM 826 N N . PHE A 1 100 ? -0.964 11.524 -0.543 1.00 84.12 100 PHE A N 1
ATOM 827 C CA . PHE A 1 100 ? -0.504 10.241 -1.077 1.00 84.12 100 PHE A CA 1
ATOM 828 C C . PHE A 1 100 ? -0.718 10.123 -2.580 1.00 84.12 100 PHE A C 1
ATOM 830 O O . PHE A 1 100 ? 0.205 9.762 -3.314 1.00 84.12 100 PHE A O 1
ATOM 837 N N . ALA A 1 101 ? -1.898 10.520 -3.052 1.00 86.31 101 ALA A N 1
ATOM 838 C CA . ALA A 1 101 ? -2.218 10.534 -4.474 1.00 86.31 101 ALA A CA 1
ATOM 839 C C . ALA A 1 101 ? -1.248 11.415 -5.291 1.00 86.31 101 ALA A C 1
ATOM 841 O O . ALA A 1 101 ? -0.842 11.037 -6.396 1.00 86.31 101 ALA A O 1
ATOM 842 N N . SER A 1 102 ? -0.827 12.563 -4.745 1.00 87.50 102 SER A N 1
ATOM 843 C CA . SER A 1 102 ? 0.102 13.472 -5.429 1.00 87.50 102 SER A CA 1
ATOM 844 C C . SER A 1 102 ? 1.503 12.864 -5.601 1.00 87.50 102 SER A C 1
ATOM 846 O O . SER A 1 102 ? 2.037 12.850 -6.714 1.00 87.50 102 SER A O 1
ATOM 848 N N . TYR A 1 103 ? 2.069 12.265 -4.544 1.00 87.19 103 TYR A N 1
ATOM 849 C CA . TYR A 1 103 ? 3.381 11.612 -4.605 1.00 87.19 103 TYR A CA 1
ATOM 850 C C . TYR A 1 103 ? 3.351 10.341 -5.452 1.00 87.19 103 TYR A C 1
ATOM 852 O O . TYR A 1 103 ? 4.277 10.106 -6.227 1.00 87.19 103 TYR A O 1
ATOM 860 N N . TRP A 1 104 ? 2.273 9.557 -5.377 1.00 90.62 104 TRP A N 1
ATOM 861 C CA . TRP A 1 104 ? 2.069 8.398 -6.247 1.00 90.62 104 TRP A CA 1
ATOM 862 C C . TRP A 1 104 ? 2.076 8.783 -7.727 1.00 90.62 104 TRP A C 1
ATOM 864 O O . TRP A 1 104 ? 2.706 8.105 -8.543 1.00 90.62 104 TRP A O 1
ATOM 874 N N . THR A 1 105 ? 1.440 9.904 -8.075 1.00 90.38 105 THR A N 1
ATOM 875 C CA . THR A 1 105 ? 1.406 10.403 -9.456 1.00 90.38 105 THR A CA 1
ATOM 876 C C . THR A 1 105 ? 2.801 10.820 -9.919 1.00 90.38 105 THR A C 1
ATOM 878 O O . THR A 1 105 ? 3.245 10.417 -10.995 1.00 90.38 105 THR A O 1
ATOM 881 N N . LEU A 1 106 ? 3.540 11.560 -9.086 1.00 91.62 106 LEU A N 1
ATOM 882 C CA . LEU A 1 106 ? 4.920 11.949 -9.385 1.00 91.62 106 LEU A CA 1
ATOM 883 C C . LEU A 1 106 ? 5.833 10.726 -9.556 1.00 91.62 106 LEU A C 1
ATOM 885 O O . LEU A 1 106 ? 6.568 10.633 -10.541 1.00 91.62 106 LEU A O 1
ATOM 889 N N . PHE A 1 107 ? 5.760 9.771 -8.627 1.00 90.81 107 PHE A N 1
ATOM 890 C CA . PHE A 1 107 ? 6.522 8.528 -8.692 1.00 90.81 107 PHE A CA 1
ATOM 891 C C . PHE A 1 107 ? 6.225 7.765 -9.982 1.00 90.81 107 PHE A C 1
ATOM 893 O O . PHE A 1 107 ? 7.146 7.366 -10.688 1.00 90.81 107 PHE A O 1
ATOM 900 N N . THR A 1 108 ? 4.947 7.628 -10.331 1.00 92.06 108 THR A N 1
ATOM 901 C CA . THR A 1 108 ? 4.491 6.975 -11.560 1.00 92.06 108 THR A CA 1
ATOM 902 C C . THR A 1 108 ? 5.076 7.618 -12.809 1.00 92.06 108 THR A C 1
ATOM 904 O O . THR A 1 108 ? 5.540 6.906 -13.702 1.00 92.06 108 THR A O 1
ATOM 907 N N . ILE A 1 109 ? 5.081 8.951 -12.886 1.00 93.50 109 ILE A N 1
ATOM 908 C CA . ILE A 1 109 ? 5.631 9.685 -14.031 1.00 93.50 109 ILE A CA 1
ATOM 909 C C . ILE A 1 109 ? 7.133 9.410 -14.163 1.00 93.50 109 ILE A C 1
ATOM 911 O O . ILE A 1 109 ? 7.605 9.047 -15.244 1.00 93.50 109 ILE A O 1
ATOM 915 N N . LEU A 1 110 ? 7.882 9.525 -13.063 1.00 92.00 110 LEU A N 1
ATOM 916 C CA . LEU A 1 110 ? 9.328 9.290 -13.055 1.00 92.00 110 LEU A CA 1
ATOM 917 C C . LEU A 1 110 ? 9.665 7.835 -13.400 1.00 92.00 110 LEU A C 1
ATOM 919 O O . LEU A 1 110 ? 10.546 7.578 -14.221 1.00 92.00 110 LEU A O 1
ATOM 923 N N . ASN A 1 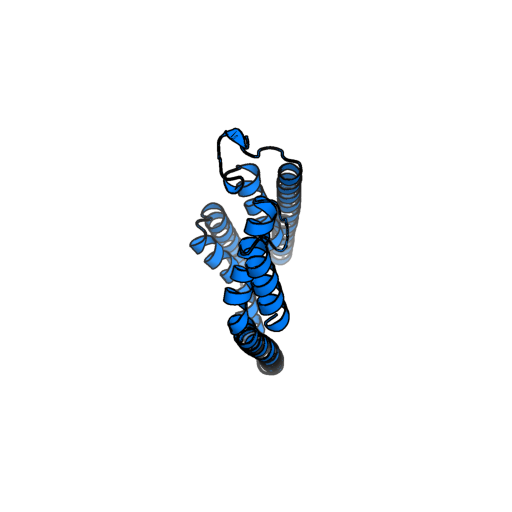111 ? 8.924 6.880 -12.843 1.00 91.38 111 ASN A N 1
ATOM 924 C CA . ASN A 1 111 ? 9.127 5.458 -13.098 1.00 91.38 111 ASN A CA 1
ATOM 925 C C . ASN A 1 111 ? 8.778 5.094 -14.552 1.00 91.38 111 ASN A C 1
ATOM 927 O O . ASN A 1 111 ? 9.542 4.407 -15.227 1.00 91.38 111 ASN A O 1
ATOM 931 N N . SER A 1 112 ? 7.696 5.660 -15.096 1.00 91.06 112 SER A N 1
ATOM 932 C CA . SER A 1 112 ? 7.333 5.512 -16.512 1.00 91.06 112 SER A CA 1
ATOM 933 C C . SER A 1 112 ? 8.412 6.071 -17.440 1.00 91.06 112 SER A C 1
ATOM 935 O O . SER A 1 112 ? 8.731 5.458 -18.457 1.00 91.06 112 SER A O 1
ATOM 937 N N . TRP A 1 113 ? 9.034 7.198 -17.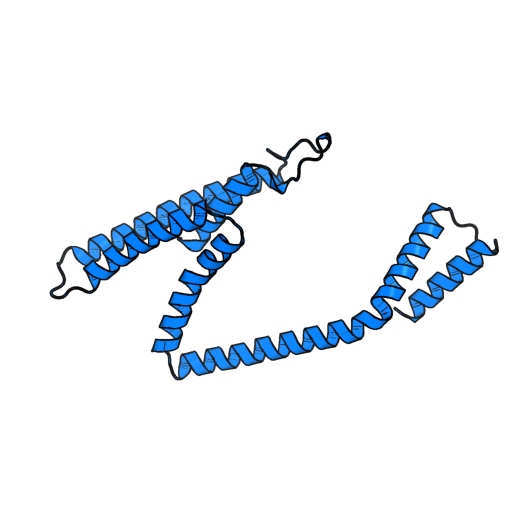080 1.00 91.69 113 TRP A N 1
ATOM 938 C CA . TRP A 1 113 ? 10.150 7.767 -17.838 1.00 91.69 113 TRP A CA 1
ATOM 939 C C . TRP A 1 113 ? 11.406 6.879 -17.803 1.00 91.69 113 TRP A C 1
ATOM 941 O O . TRP A 1 113 ? 12.062 6.691 -18.833 1.00 91.69 113 TRP A O 1
ATOM 951 N N . ILE A 1 114 ? 11.721 6.283 -16.648 1.00 90.81 114 ILE A N 1
ATOM 952 C CA . ILE A 1 114 ? 12.813 5.305 -16.500 1.00 90.81 114 ILE A CA 1
ATOM 953 C C . ILE A 1 114 ? 12.544 4.070 -17.377 1.00 90.81 114 ILE A C 1
ATOM 955 O O . ILE A 1 114 ? 13.424 3.653 -18.135 1.00 90.81 114 ILE A O 1
ATOM 959 N N . ILE A 1 115 ? 11.325 3.519 -17.323 1.00 89.12 115 ILE A N 1
ATOM 960 C CA . ILE A 1 115 ? 10.895 2.358 -18.122 1.00 89.12 115 ILE A CA 1
ATOM 961 C C . ILE A 1 115 ? 10.942 2.675 -19.619 1.00 89.12 115 ILE A C 1
ATOM 963 O O . ILE A 1 115 ? 11.408 1.869 -20.426 1.00 89.12 115 ILE A O 1
ATOM 967 N N . TYR A 1 116 ? 10.503 3.868 -20.011 1.00 89.06 116 TYR A N 1
ATOM 968 C CA . TYR A 1 116 ? 10.586 4.327 -21.392 1.00 89.06 116 TYR A CA 1
ATOM 969 C C . TYR A 1 116 ? 12.038 4.351 -21.884 1.00 89.06 116 TYR A C 1
ATOM 971 O O . TYR A 1 116 ? 12.336 3.852 -22.968 1.00 89.06 116 TYR A O 1
ATOM 979 N N . LYS A 1 117 ? 12.977 4.863 -21.078 1.00 85.56 117 LYS A N 1
ATOM 980 C CA . LYS A 1 117 ? 14.405 4.839 -21.430 1.00 85.56 117 LYS A CA 1
ATOM 981 C C . LYS A 1 117 ? 14.974 3.424 -21.525 1.00 85.56 117 LYS A C 1
ATOM 983 O O . LYS A 1 117 ? 15.845 3.195 -22.363 1.00 85.56 117 LYS A O 1
ATOM 988 N N . SER A 1 118 ? 14.504 2.485 -20.704 1.00 87.50 118 SER A N 1
ATOM 989 C CA . SER A 1 118 ? 14.983 1.096 -20.703 1.00 87.50 118 SER A CA 1
ATOM 990 C C . SER A 1 118 ? 14.350 0.208 -21.781 1.00 87.50 118 SER A C 1
ATOM 992 O O . SER A 1 118 ? 14.874 -0.866 -22.065 1.00 87.50 118 SER A O 1
ATOM 994 N N . THR A 1 119 ? 13.268 0.646 -22.429 1.00 88.31 119 THR A N 1
ATOM 995 C CA . THR A 1 119 ? 12.604 -0.103 -23.514 1.00 88.31 119 THR A CA 1
ATOM 996 C C . THR A 1 119 ? 13.018 0.343 -24.918 1.00 88.31 119 THR A C 1
ATOM 998 O O . THR A 1 119 ? 12.734 -0.355 -25.895 1.00 88.31 119 THR A O 1
ATOM 1001 N N . ARG A 1 120 ? 13.731 1.471 -25.053 1.00 84.12 120 ARG A N 1
ATOM 1002 C CA . ARG A 1 120 ? 14.246 1.961 -26.342 1.00 84.12 120 ARG A CA 1
ATOM 1003 C C . ARG A 1 120 ? 15.401 1.099 -26.861 1.00 84.12 120 ARG A C 1
ATOM 1005 O O . ARG A 1 12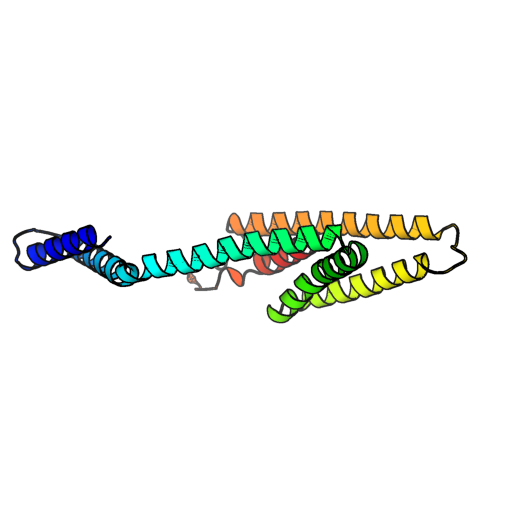0 ? 16.309 0.735 -26.122 1.00 84.12 120 ARG A O 1
ATOM 1012 N N . LYS A 1 121 ? 15.381 0.811 -28.166 1.00 79.69 121 LYS A N 1
ATOM 1013 C CA . LYS A 1 121 ? 16.463 0.131 -28.892 1.00 79.69 121 LYS A CA 1
ATOM 1014 C C . LYS A 1 121 ? 17.063 1.094 -29.931 1.00 79.69 121 LYS A C 1
ATOM 1016 O O . LYS A 1 121 ? 16.274 1.761 -30.600 1.00 79.69 121 LYS A O 1
ATOM 1021 N N . PRO A 1 122 ? 18.397 1.149 -30.108 1.00 82.12 122 PRO A N 1
ATOM 1022 C CA . PRO A 1 122 ? 19.427 0.452 -29.329 1.00 82.12 122 PRO A CA 1
ATOM 1023 C C . PRO A 1 122 ? 19.551 1.001 -27.898 1.00 82.12 122 PRO A C 1
ATOM 1025 O O . PRO A 1 122 ? 19.303 2.179 -27.645 1.00 82.12 122 PRO A O 1
ATOM 1028 N N . LEU A 1 123 ? 19.918 0.133 -26.952 1.00 81.69 123 LEU A N 1
ATOM 1029 C CA . LEU A 1 123 ? 20.034 0.504 -25.543 1.00 81.69 123 LEU A CA 1
ATOM 1030 C C . LEU A 1 123 ? 21.341 1.271 -25.312 1.00 81.69 123 LEU A C 1
ATOM 1032 O O . LEU A 1 123 ? 22.421 0.770 -25.620 1.00 81.69 123 LEU A O 1
ATOM 1036 N N . HIS A 1 124 ? 21.265 2.473 -24.745 1.00 81.81 124 HIS A N 1
ATOM 1037 C CA . HIS A 1 124 ? 22.468 3.221 -24.387 1.00 81.81 124 HIS A CA 1
ATOM 1038 C C . HIS A 1 124 ? 23.203 2.540 -23.215 1.00 81.81 124 HIS A C 1
ATOM 1040 O O . HIS A 1 124 ? 22.582 2.134 -22.233 1.00 81.81 124 HIS A O 1
ATOM 1046 N N . HIS A 1 125 ? 24.535 2.455 -23.278 1.00 85.19 125 HIS A N 1
ATOM 1047 C CA . HIS A 1 125 ? 25.355 1.730 -22.293 1.00 85.19 125 HIS A CA 1
ATOM 1048 C C . HIS A 1 125 ? 25.221 2.253 -20.845 1.00 85.19 125 HIS A C 1
ATOM 1050 O O . HIS A 1 125 ? 25.428 1.505 -19.892 1.00 85.19 125 HIS A O 1
ATOM 1056 N N . MET A 1 126 ? 24.843 3.526 -20.656 1.00 86.62 126 MET A N 1
ATOM 1057 C CA . MET A 1 126 ? 24.596 4.114 -19.326 1.00 86.62 126 MET A CA 1
ATOM 1058 C C . MET A 1 126 ? 23.188 3.850 -18.778 1.00 86.62 126 MET A C 1
ATOM 1060 O O . MET A 1 126 ? 22.959 4.069 -17.589 1.00 86.62 126 MET A O 1
ATOM 1064 N N . THR A 1 127 ? 22.241 3.394 -19.604 1.00 86.31 127 THR A N 1
ATOM 1065 C CA . THR A 1 127 ? 20.842 3.192 -19.192 1.00 86.31 127 THR A CA 1
ATOM 1066 C C . THR A 1 127 ? 20.707 2.240 -17.999 1.00 86.31 127 THR A C 1
ATOM 1068 O O . THR A 1 127 ? 20.024 2.622 -17.049 1.00 86.31 127 THR A O 1
ATOM 1071 N N . PRO A 1 128 ? 21.396 1.078 -17.944 1.00 86.81 128 PRO A N 1
ATOM 1072 C CA . PRO A 1 128 ? 21.350 0.211 -16.767 1.00 86.81 128 PRO A CA 1
ATOM 1073 C C . PRO A 1 128 ? 21.778 0.936 -15.485 1.00 86.81 128 PRO A C 1
ATOM 1075 O O . PRO A 1 128 ? 21.072 0.877 -14.484 1.00 86.81 128 PRO A O 1
ATOM 1078 N N . LYS A 1 129 ? 22.876 1.709 -15.521 1.00 90.56 129 LYS A N 1
ATOM 1079 C CA . LYS A 1 129 ? 23.374 2.457 -14.350 1.00 90.56 129 LYS A CA 1
ATOM 1080 C C . LYS A 1 129 ? 22.350 3.467 -13.825 1.00 90.56 129 LYS A C 1
ATOM 1082 O O . LYS A 1 129 ? 22.210 3.617 -12.616 1.00 90.56 129 LYS A O 1
ATOM 1087 N N . ILE A 1 130 ? 21.635 4.148 -14.723 1.00 89.69 130 ILE A N 1
ATOM 1088 C CA . ILE A 1 130 ? 20.592 5.118 -14.355 1.00 89.69 130 ILE A CA 1
ATOM 1089 C C . ILE A 1 130 ? 19.424 4.412 -13.661 1.00 89.69 130 ILE A C 1
ATOM 1091 O O . ILE A 1 130 ? 18.978 4.877 -12.616 1.00 89.69 130 ILE A O 1
ATOM 1095 N N . VAL A 1 131 ? 18.968 3.282 -14.212 1.00 90.94 131 VAL A N 1
ATOM 1096 C CA . VAL A 1 131 ? 17.880 2.475 -13.638 1.00 90.94 131 VAL A CA 1
ATOM 1097 C C . VAL A 1 131 ? 18.247 2.010 -12.227 1.00 90.94 131 VAL A C 1
ATOM 1099 O O . VAL A 1 131 ? 17.493 2.258 -11.290 1.00 90.94 131 VAL A O 1
ATOM 1102 N N . TYR A 1 132 ? 19.433 1.414 -12.053 1.00 90.75 132 TYR A N 1
ATOM 1103 C CA . TYR A 1 132 ? 19.898 0.961 -10.738 1.00 90.75 132 TYR A CA 1
ATOM 1104 C C . TYR A 1 132 ? 19.995 2.106 -9.731 1.00 90.75 132 TYR A C 1
ATOM 1106 O O . TYR A 1 132 ? 19.518 1.976 -8.607 1.00 90.75 132 TYR A O 1
ATOM 1114 N N . LYS A 1 133 ? 20.570 3.245 -10.135 1.00 92.56 133 LYS A N 1
ATOM 1115 C CA . LYS A 1 133 ? 20.697 4.408 -9.253 1.00 92.56 133 LYS A CA 1
ATOM 1116 C C . LYS A 1 133 ? 19.330 4.954 -8.838 1.00 92.56 133 LYS A C 1
ATOM 1118 O O . LYS A 1 133 ? 19.158 5.293 -7.675 1.00 92.56 133 LYS A O 1
ATOM 1123 N N . TRP A 1 134 ? 18.371 5.028 -9.762 1.00 92.62 134 TRP A N 1
ATOM 1124 C CA . TRP A 1 134 ? 17.014 5.491 -9.468 1.00 92.62 134 TRP A CA 1
ATOM 1125 C C . TRP A 1 134 ? 16.329 4.615 -8.419 1.00 92.62 134 TRP A C 1
ATOM 1127 O O . TRP A 1 134 ? 15.920 5.126 -7.380 1.00 92.62 134 TRP A O 1
ATOM 1137 N N . PHE A 1 135 ? 16.265 3.300 -8.647 1.00 90.81 135 PHE A N 1
ATOM 1138 C CA . PHE A 1 135 ? 15.623 2.384 -7.701 1.00 90.81 135 PHE A CA 1
ATOM 1139 C C . PHE A 1 135 ? 16.345 2.330 -6.353 1.00 90.81 135 PHE A C 1
ATOM 1141 O O . PHE A 1 135 ? 15.692 2.245 -5.319 1.00 90.81 135 PHE A O 1
ATOM 1148 N N . TRP A 1 136 ? 17.673 2.464 -6.339 1.00 92.62 136 TRP A N 1
ATOM 1149 C CA . TRP A 1 136 ? 18.425 2.572 -5.091 1.00 92.62 136 TRP A CA 1
ATOM 1150 C C . TRP A 1 136 ? 18.070 3.841 -4.302 1.00 92.62 136 TRP A C 1
ATOM 1152 O O . TRP A 1 136 ? 17.870 3.767 -3.094 1.00 92.62 136 TRP A O 1
ATOM 1162 N N . VAL A 1 137 ? 17.939 4.994 -4.970 1.00 93.44 137 VAL A N 1
ATOM 1163 C CA . VAL A 1 137 ? 17.504 6.241 -4.316 1.00 93.44 137 VAL A CA 1
ATOM 1164 C C . VAL A 1 137 ? 16.081 6.105 -3.777 1.00 93.44 137 VAL A C 1
ATOM 1166 O O . VAL A 1 137 ? 15.842 6.477 -2.633 1.00 93.44 137 VAL A O 1
ATOM 1169 N N . VAL A 1 138 ? 15.156 5.545 -4.563 1.00 91.81 138 VAL A N 1
ATOM 1170 C CA . VAL A 1 138 ? 13.773 5.288 -4.124 1.00 91.81 138 VAL A CA 1
ATOM 1171 C C . VAL A 1 138 ? 13.757 4.413 -2.872 1.00 91.81 138 VAL A C 1
ATOM 1173 O O . VAL A 1 138 ? 13.104 4.777 -1.898 1.00 91.81 138 VAL A O 1
ATOM 1176 N N . TYR A 1 139 ? 14.513 3.313 -2.870 1.00 91.31 139 TYR A N 1
ATOM 1177 C CA . TYR A 1 139 ? 14.632 2.423 -1.717 1.00 91.31 139 TYR A CA 1
ATOM 1178 C C . TYR A 1 139 ? 15.162 3.162 -0.480 1.00 91.31 139 TYR A C 1
ATOM 1180 O O . TYR A 1 139 ? 14.553 3.099 0.582 1.00 91.31 139 TYR A O 1
ATOM 1188 N N . GLN A 1 140 ? 16.257 3.919 -0.613 1.00 93.31 140 GLN A N 1
ATOM 1189 C CA . GLN A 1 140 ? 16.844 4.662 0.509 1.00 93.31 140 GLN A CA 1
ATOM 1190 C C . GLN A 1 140 ? 15.884 5.714 1.077 1.00 93.31 140 GLN A C 1
ATOM 1192 O O . GLN A 1 140 ? 15.721 5.813 2.290 1.00 93.31 140 GLN A O 1
ATOM 1197 N N . VAL A 1 141 ? 15.221 6.479 0.208 1.00 92.44 141 VAL A N 1
ATOM 1198 C CA . VAL A 1 141 ? 14.245 7.494 0.622 1.00 92.44 141 VAL A CA 1
ATOM 1199 C C . VAL A 1 141 ? 13.055 6.841 1.322 1.00 92.44 141 VAL A C 1
ATOM 1201 O O . VAL A 1 141 ? 12.676 7.279 2.404 1.00 92.44 141 VAL A O 1
ATOM 1204 N N . SER A 1 142 ? 12.501 5.772 0.749 1.00 92.25 142 SER A N 1
ATOM 1205 C CA . SER A 1 142 ? 11.350 5.061 1.321 1.00 92.25 142 SER A CA 1
ATOM 1206 C C . SER A 1 142 ? 11.698 4.422 2.662 1.00 92.25 142 SER A C 1
ATOM 1208 O O . SER A 1 142 ? 10.924 4.525 3.608 1.00 92.25 142 SER A O 1
ATOM 1210 N N . TYR A 1 143 ? 12.899 3.856 2.787 1.00 92.12 143 TYR A N 1
ATOM 1211 C CA . TYR A 1 143 ? 13.407 3.301 4.037 1.00 92.12 143 TYR A CA 1
ATOM 1212 C C . TYR A 1 143 ? 13.511 4.365 5.140 1.00 92.12 143 TYR A C 1
ATOM 1214 O O . TYR A 1 143 ? 12.992 4.174 6.239 1.00 92.12 143 TYR A O 1
ATOM 1222 N N . VAL A 1 144 ? 14.122 5.519 4.843 1.00 94.56 144 VAL A N 1
ATOM 1223 C CA . VAL A 1 144 ? 14.248 6.625 5.809 1.00 94.56 144 VAL A CA 1
ATOM 1224 C C . VAL A 1 144 ? 12.876 7.182 6.193 1.00 94.56 144 VAL A C 1
ATOM 1226 O O . VAL A 1 144 ? 12.600 7.354 7.379 1.00 94.56 144 VAL A O 1
ATOM 1229 N N . ILE A 1 145 ? 11.993 7.421 5.219 1.00 92.62 145 ILE A N 1
ATOM 1230 C CA . ILE A 1 145 ? 10.627 7.904 5.473 1.00 92.62 145 ILE A CA 1
ATOM 1231 C C . ILE A 1 145 ? 9.839 6.887 6.308 1.00 92.62 145 ILE A C 1
ATOM 1233 O O . ILE A 1 145 ? 9.151 7.280 7.248 1.00 92.62 145 ILE A O 1
ATOM 1237 N N . GLY A 1 146 ? 9.974 5.591 6.021 1.00 92.69 146 GLY A N 1
ATOM 1238 C CA . GLY A 1 146 ? 9.336 4.519 6.780 1.00 92.69 146 GLY A CA 1
ATOM 1239 C C . GLY A 1 146 ? 9.784 4.488 8.241 1.00 92.69 146 GLY A C 1
ATOM 1240 O O . GLY A 1 146 ? 8.942 4.388 9.131 1.00 92.69 146 GLY A O 1
ATOM 1241 N N . ILE A 1 147 ? 11.085 4.662 8.506 1.00 94.19 147 ILE A N 1
ATOM 1242 C CA . ILE A 1 147 ? 11.612 4.784 9.876 1.00 94.19 147 ILE A CA 1
ATOM 1243 C C . ILE A 1 147 ? 11.026 6.008 10.579 1.00 94.19 147 ILE A C 1
ATOM 1245 O O . ILE A 1 147 ? 10.590 5.900 11.723 1.00 94.19 147 ILE A O 1
ATOM 1249 N N . ILE A 1 148 ? 10.989 7.165 9.913 1.00 94.06 148 ILE A N 1
ATOM 1250 C CA . ILE A 1 148 ? 10.416 8.386 10.496 1.00 94.06 148 ILE A CA 1
ATOM 1251 C C . ILE A 1 148 ? 8.934 8.170 10.821 1.00 94.06 148 ILE A C 1
ATOM 1253 O O . ILE A 1 148 ? 8.510 8.466 11.934 1.00 94.06 148 ILE A O 1
ATOM 1257 N N . GLY A 1 149 ? 8.159 7.600 9.895 1.00 91.75 149 GLY A N 1
ATOM 1258 C CA . GLY A 1 149 ? 6.749 7.280 10.119 1.00 91.75 149 GLY A CA 1
ATOM 1259 C C . GLY A 1 149 ? 6.548 6.314 11.288 1.00 91.75 149 GLY A C 1
ATOM 1260 O O . GLY A 1 149 ? 5.687 6.543 12.135 1.00 91.75 149 GLY A O 1
ATOM 1261 N N . TYR A 1 150 ? 7.387 5.280 11.391 1.00 92.00 150 TYR A N 1
ATOM 1262 C CA . TYR A 1 150 ? 7.372 4.351 12.520 1.00 92.00 150 TYR A CA 1
ATOM 1263 C C . TYR A 1 150 ? 7.648 5.061 13.851 1.00 92.00 150 TYR A C 1
ATOM 1265 O O . TYR A 1 150 ? 6.913 4.859 14.815 1.00 92.00 150 TYR A O 1
ATOM 1273 N N . LEU A 1 151 ? 8.663 5.930 13.902 1.00 92.62 151 LEU A N 1
ATOM 1274 C CA . LEU A 1 151 ? 8.979 6.717 15.095 1.00 92.62 151 LEU A CA 1
ATOM 1275 C C . LEU A 1 151 ? 7.828 7.652 15.483 1.00 92.62 151 LEU A C 1
ATOM 1277 O O . LEU A 1 151 ? 7.509 7.756 16.663 1.00 92.62 151 LEU A O 1
ATOM 1281 N N . MET A 1 152 ? 7.173 8.294 14.512 1.00 90.25 152 MET A N 1
ATOM 1282 C CA . MET A 1 152 ? 6.008 9.149 14.769 1.00 90.25 152 MET A CA 1
ATOM 1283 C C . MET A 1 152 ? 4.849 8.353 15.374 1.00 90.25 152 MET A C 1
ATOM 1285 O O . MET A 1 152 ? 4.312 8.765 16.399 1.00 90.25 152 MET A O 1
ATOM 1289 N N . MET A 1 153 ? 4.522 7.184 14.810 1.00 89.44 153 MET A N 1
ATOM 1290 C CA . MET A 1 153 ? 3.482 6.313 15.371 1.00 89.44 153 MET A CA 1
ATOM 1291 C C . MET A 1 153 ? 3.848 5.802 16.764 1.00 89.44 153 MET A C 1
ATOM 1293 O O . MET A 1 153 ? 3.001 5.770 17.654 1.00 89.44 153 MET A O 1
ATOM 1297 N N . PHE A 1 154 ? 5.112 5.434 16.976 1.00 89.69 154 PHE A N 1
ATOM 1298 C CA . PHE A 1 154 ? 5.608 5.010 18.281 1.00 89.69 154 PHE A CA 1
ATOM 1299 C C . PHE A 1 154 ? 5.456 6.118 19.334 1.00 89.69 154 PHE A C 1
ATOM 1301 O O . PHE A 1 154 ? 4.951 5.864 20.426 1.00 89.69 154 PHE A O 1
ATOM 1308 N N . LEU A 1 155 ? 5.817 7.360 18.994 1.00 88.50 155 LEU A N 1
ATOM 1309 C CA . LEU A 1 155 ? 5.633 8.516 19.875 1.00 88.50 155 LEU A CA 1
ATOM 1310 C C . LEU A 1 155 ? 4.155 8.774 20.186 1.00 88.50 155 LEU A C 1
ATOM 1312 O O . LEU A 1 155 ? 3.820 9.060 21.335 1.00 88.50 155 LEU A O 1
ATOM 1316 N N . THR A 1 156 ? 3.260 8.618 19.208 1.00 85.62 156 THR A N 1
ATOM 1317 C CA . THR A 1 156 ? 1.818 8.714 19.462 1.00 85.62 156 THR A CA 1
ATOM 1318 C C . THR A 1 156 ? 1.339 7.632 20.429 1.00 85.62 156 THR A C 1
ATOM 1320 O O . THR A 1 156 ? 0.595 7.944 21.356 1.00 85.62 156 THR A O 1
ATOM 1323 N N . PHE A 1 157 ? 1.788 6.380 20.290 1.00 83.62 157 PHE A N 1
ATOM 1324 C CA . PHE A 1 157 ? 1.435 5.321 21.246 1.00 83.62 157 PHE A CA 1
ATOM 1325 C C . PHE A 1 157 ? 1.943 5.596 22.666 1.00 83.62 157 PHE A C 1
ATOM 1327 O O . PHE A 1 157 ? 1.306 5.183 23.631 1.00 83.62 157 PHE A O 1
ATOM 1334 N N . MET A 1 158 ? 3.046 6.335 22.809 1.00 85.50 158 MET A N 1
ATOM 1335 C CA . MET A 1 158 ? 3.529 6.829 24.103 1.00 85.50 158 MET A CA 1
ATOM 1336 C C . MET A 1 158 ? 2.711 8.009 24.663 1.00 85.50 158 MET A C 1
ATOM 1338 O O . MET A 1 158 ? 3.016 8.499 25.748 1.00 85.50 158 MET A O 1
ATOM 1342 N N . GLY A 1 159 ? 1.683 8.470 23.947 1.00 79.56 159 GLY A N 1
ATOM 1343 C CA . GLY A 1 159 ? 0.802 9.562 24.357 1.00 79.56 159 GLY A CA 1
ATOM 1344 C C . GLY A 1 159 ? 1.253 10.952 23.903 1.00 79.56 159 GLY A C 1
ATOM 1345 O O . GLY A 1 159 ? 0.610 11.939 24.254 1.00 79.56 159 GLY A O 1
ATOM 1346 N N . PHE A 1 160 ? 2.327 11.069 23.114 1.00 78.69 160 PHE A N 1
ATOM 1347 C CA . PHE A 1 160 ? 2.770 12.369 22.607 1.00 78.69 160 PHE A CA 1
ATOM 1348 C C . PHE A 1 160 ? 1.877 12.854 21.460 1.00 78.69 160 PHE A C 1
ATOM 1350 O O . PHE A 1 160 ? 1.595 12.120 20.513 1.00 78.69 160 PHE A O 1
ATOM 1357 N N . GLY A 1 161 ? 1.466 14.125 21.529 1.00 73.44 161 GLY A N 1
ATOM 1358 C CA . GLY A 1 161 ? 0.686 14.800 20.488 1.00 73.44 161 GLY A CA 1
ATOM 1359 C C . GLY A 1 161 ? -0.762 14.329 20.348 1.00 73.44 161 GLY A C 1
ATOM 1360 O O . GLY A 1 161 ? -1.404 14.693 19.363 1.00 73.44 161 GLY A O 1
ATOM 1361 N N . LEU A 1 162 ? -1.280 13.541 21.296 1.00 72.06 162 LEU A N 1
ATOM 1362 C CA . LEU A 1 162 ? -2.718 13.324 21.433 1.00 72.06 162 LEU A CA 1
ATOM 1363 C C . LEU A 1 162 ? -3.371 14.601 21.994 1.00 72.06 162 LEU A C 1
ATOM 1365 O O . LEU A 1 162 ? -2.780 15.221 22.883 1.00 72.06 162 LEU A O 1
ATOM 1369 N N . PRO A 1 163 ? -4.551 15.012 21.491 1.00 65.88 163 PRO A N 1
ATOM 1370 C CA . PRO A 1 163 ? -5.332 16.075 22.114 1.00 65.88 163 PRO A CA 1
ATOM 1371 C C . PRO A 1 163 ? -5.597 15.743 23.582 1.00 65.88 163 PRO A C 1
ATOM 1373 O O . PRO A 1 163 ? -5.770 14.571 23.932 1.00 65.88 163 PRO A O 1
ATOM 1376 N N . ASP A 1 164 ? -5.638 16.764 24.436 1.00 63.88 164 ASP A N 1
ATOM 1377 C CA . ASP A 1 164 ? -5.936 16.557 25.847 1.00 63.88 164 ASP A CA 1
ATOM 1378 C C . ASP A 1 164 ? -7.319 15.880 25.957 1.00 63.88 164 ASP A C 1
ATOM 1380 O O . ASP A 1 164 ? -8.288 16.395 25.386 1.00 63.88 164 ASP A O 1
ATOM 1384 N N . PRO A 1 165 ? -7.475 14.749 26.677 1.00 60.22 165 PRO A N 1
ATOM 1385 C CA . PRO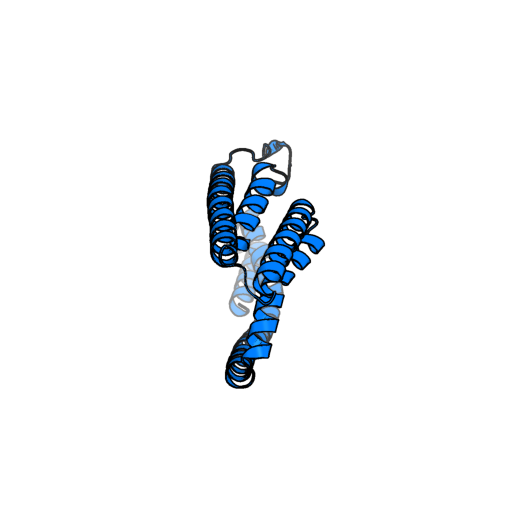 A 1 165 ? -8.747 14.016 26.737 1.00 60.22 165 PRO A CA 1
ATOM 1386 C C . PRO A 1 165 ? -9.928 14.869 27.226 1.00 60.22 165 PRO A C 1
ATOM 1388 O O . PRO A 1 165 ? -11.087 14.542 26.983 1.00 60.22 165 PRO A O 1
ATOM 1391 N N . LYS A 1 166 ? -9.631 15.976 27.917 1.00 58.00 166 LYS A N 1
ATOM 1392 C CA . LYS A 1 166 ? -10.601 16.951 28.423 1.00 58.00 166 LYS A CA 1
ATOM 1393 C C . LYS A 1 166 ? -11.186 17.860 27.341 1.00 58.00 166 LYS A C 1
ATOM 1395 O O . LYS A 1 166 ? -12.263 18.405 27.552 1.00 58.00 166 LYS A O 1
ATOM 1400 N N . GLU A 1 167 ? -10.510 18.016 26.206 1.00 62.72 167 GLU A N 1
ATOM 1401 C CA . GLU A 1 167 ? -10.976 18.845 25.088 1.00 62.72 167 GLU A CA 1
ATOM 1402 C C . GLU A 1 167 ? -11.850 18.063 24.092 1.00 62.72 167 GLU A C 1
ATOM 1404 O O . GLU A 1 167 ? -12.377 18.644 23.148 1.00 62.72 167 GLU A O 1
ATOM 1409 N N . GLY A 1 168 ? -12.047 16.752 24.300 1.00 57.00 168 GLY A N 1
ATOM 1410 C CA . GLY A 1 168 ? -12.922 15.926 23.458 1.00 57.00 168 GLY A CA 1
ATOM 1411 C C . GLY A 1 168 ? -12.452 15.784 22.004 1.00 57.00 168 GLY A C 1
ATOM 1412 O O . GLY A 1 168 ? -13.233 15.371 21.148 1.00 57.00 168 GLY A O 1
ATOM 1413 N N . GLY A 1 169 ? -11.197 16.134 21.710 1.00 60.78 169 GLY A N 1
ATOM 1414 C CA . GLY A 1 169 ? -10.609 15.989 20.383 1.00 60.78 169 GLY A CA 1
ATOM 1415 C C . GLY A 1 169 ? -10.426 14.518 20.014 1.00 60.78 169 GLY A C 1
ATOM 1416 O O . GLY A 1 169 ? 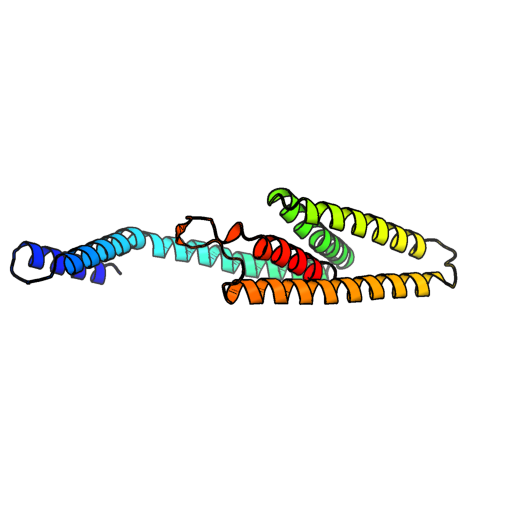-9.895 13.738 20.802 1.00 60.78 169 GLY A O 1
ATOM 1417 N N . ASP A 1 170 ? -10.845 14.139 18.807 1.00 64.00 170 ASP A N 1
ATOM 1418 C CA . ASP A 1 170 ? -10.614 12.796 18.269 1.00 64.00 170 ASP A CA 1
ATOM 1419 C C . ASP A 1 170 ? -9.096 12.516 18.231 1.00 64.00 170 ASP A C 1
ATOM 1421 O O . ASP A 1 170 ? -8.366 13.292 17.601 1.00 64.00 170 ASP A O 1
ATOM 1425 N N . PRO A 1 171 ? -8.587 11.436 18.858 1.00 61.88 171 PRO A N 1
ATOM 1426 C CA . PRO A 1 171 ? -7.179 11.038 18.784 1.00 61.88 171 PRO A CA 1
ATOM 1427 C C . PRO A 1 171 ? -6.634 11.029 17.350 1.00 61.88 171 PRO A C 1
ATOM 1429 O O . PRO A 1 171 ? -5.492 11.421 17.112 1.00 61.88 171 PRO A O 1
ATOM 1432 N N . SER A 1 172 ? -7.486 10.665 16.388 1.00 61.38 172 SER A N 1
ATOM 1433 C CA . SER A 1 172 ? -7.199 10.573 14.952 1.00 61.38 172 SER A CA 1
ATOM 1434 C C . SER A 1 172 ? -6.856 11.919 14.300 1.00 61.38 172 SER A C 1
ATOM 1436 O O . SER A 1 172 ? -6.247 11.950 13.231 1.00 61.38 172 SER A O 1
ATOM 1438 N N . SER A 1 173 ? -7.221 13.037 14.938 1.00 60.38 173 SER A N 1
ATOM 1439 C CA . SER A 1 173 ? -6.925 14.401 14.476 1.00 60.38 173 SER A CA 1
ATOM 1440 C C . SER A 1 173 ? -5.502 14.864 14.805 1.00 60.38 173 SER A C 1
ATOM 1442 O O . SER A 1 173 ? -5.061 15.910 14.320 1.00 60.38 173 SER A O 1
ATOM 1444 N N . SER A 1 174 ? -4.752 14.081 15.591 1.00 73.75 174 SER A N 1
ATOM 1445 C CA . SER A 1 174 ? -3.347 14.359 15.860 1.00 73.75 174 SER A CA 1
ATOM 1446 C C . SER A 1 174 ? -2.552 14.398 14.556 1.00 73.75 174 SER A C 1
ATOM 1448 O O . SER A 1 174 ? -2.506 13.428 13.791 1.00 73.75 174 SER A O 1
ATOM 1450 N N . GLY A 1 175 ? -1.851 15.511 14.329 1.00 77.62 175 GLY A N 1
ATOM 1451 C CA . GLY A 1 175 ? -0.945 15.647 13.192 1.00 77.62 175 GLY A CA 1
ATOM 1452 C C . GLY A 1 175 ? 0.104 14.530 13.147 1.00 77.62 175 GLY A C 1
ATOM 1453 O O . GLY A 1 175 ? 0.475 14.100 12.059 1.00 77.62 175 GLY A O 1
ATOM 1454 N N . LEU A 1 176 ? 0.534 13.999 14.299 1.00 81.44 176 LEU A N 1
ATOM 1455 C CA . LEU A 1 176 ? 1.503 12.900 14.356 1.00 81.44 176 LEU A CA 1
ATOM 1456 C C . LEU A 1 176 ? 0.941 11.592 13.798 1.00 81.44 176 LEU A C 1
ATOM 1458 O O . LEU A 1 176 ? 1.660 10.902 13.080 1.00 81.44 176 LEU A O 1
ATOM 1462 N N . ILE A 1 177 ? -0.333 11.284 14.057 1.00 85.19 177 ILE A N 1
ATOM 1463 C CA . ILE A 1 177 ? -0.988 10.092 13.501 1.00 85.19 177 ILE A CA 1
ATOM 1464 C C . ILE A 1 177 ? -1.167 10.252 11.997 1.00 85.19 177 ILE A C 1
ATOM 1466 O O . ILE A 1 177 ? -0.801 9.362 11.236 1.00 85.19 177 ILE A O 1
ATOM 1470 N N . SER A 1 178 ? -1.684 11.401 11.555 1.00 82.12 178 SER A N 1
ATOM 1471 C CA . SER A 1 178 ? -1.938 11.650 10.133 1.00 82.12 178 SER A CA 1
ATOM 1472 C C . SER A 1 178 ? -0.648 11.609 9.302 1.00 82.12 178 SER A C 1
ATOM 1474 O O . SER A 1 178 ? -0.554 10.878 8.309 1.00 82.12 178 SER A O 1
ATOM 1476 N N . TRP A 1 179 ? 0.395 12.320 9.739 1.00 84.88 179 TRP A N 1
ATOM 1477 C CA . TRP A 1 179 ? 1.694 12.321 9.063 1.00 84.88 179 TRP A CA 1
ATOM 1478 C C . TRP A 1 179 ? 2.458 11.006 9.250 1.00 84.88 179 TRP A C 1
ATOM 1480 O O . TRP A 1 179 ? 3.071 10.529 8.297 1.00 84.88 179 TRP A O 1
ATOM 1490 N N . GLY A 1 180 ? 2.375 10.380 10.427 1.00 88.06 180 GLY A N 1
ATOM 1491 C CA . GLY A 1 180 ? 2.994 9.085 10.714 1.00 88.06 180 GLY A CA 1
ATOM 1492 C C . GLY A 1 180 ? 2.429 7.967 9.842 1.00 88.06 180 GLY A C 1
ATOM 1493 O O . GLY A 1 180 ? 3.189 7.244 9.197 1.00 88.06 180 GLY A O 1
ATOM 1494 N N . LEU A 1 181 ? 1.100 7.881 9.728 1.00 85.81 181 LEU A N 1
ATOM 1495 C CA . LEU A 1 181 ? 0.418 6.936 8.844 1.00 85.81 181 LEU A CA 1
ATOM 1496 C C . LEU A 1 181 ? 0.748 7.208 7.373 1.00 85.81 181 LEU A C 1
ATOM 1498 O O . LEU A 1 181 ? 0.998 6.274 6.612 1.00 85.81 181 LEU A O 1
ATOM 1502 N N . THR A 1 182 ? 0.797 8.480 6.976 1.00 84.94 182 THR A N 1
ATOM 1503 C CA . THR A 1 182 ? 1.169 8.885 5.615 1.00 84.94 182 THR A CA 1
ATOM 1504 C C . THR A 1 182 ? 2.599 8.443 5.275 1.00 84.94 182 THR A C 1
ATOM 1506 O O . THR A 1 182 ? 2.827 7.829 4.234 1.00 84.94 182 THR A O 1
ATOM 1509 N N . PHE A 1 183 ? 3.563 8.682 6.166 1.00 88.56 183 PHE A N 1
ATOM 1510 C CA . PHE A 1 183 ? 4.960 8.285 5.973 1.00 88.56 183 PHE A CA 1
ATOM 1511 C C . PHE A 1 183 ? 5.161 6.770 6.009 1.00 88.56 183 PHE A C 1
ATOM 1513 O O . PHE A 1 183 ? 5.891 6.241 5.173 1.00 88.56 183 PHE A O 1
ATOM 1520 N N . LEU A 1 184 ? 4.471 6.050 6.896 1.00 88.81 184 LEU A N 1
ATOM 1521 C CA . LEU A 1 184 ? 4.471 4.584 6.881 1.00 88.81 184 LEU A CA 1
ATOM 1522 C C . LEU A 1 184 ? 3.902 4.031 5.579 1.00 88.81 184 LEU A C 1
ATOM 1524 O O . LEU A 1 184 ? 4.494 3.132 4.984 1.00 88.81 184 LEU A O 1
ATOM 1528 N N . SER A 1 185 ? 2.792 4.602 5.110 1.00 85.38 185 SER A N 1
ATOM 1529 C CA . SER A 1 185 ? 2.180 4.207 3.843 1.00 85.38 185 SER A CA 1
ATOM 1530 C C . SER A 1 185 ? 3.162 4.387 2.685 1.00 85.38 185 SER A C 1
ATOM 1532 O O . SER A 1 185 ? 3.269 3.502 1.845 1.00 85.38 185 SER A O 1
ATOM 1534 N N . TYR A 1 186 ? 3.942 5.474 2.659 1.00 84.00 186 TYR A N 1
ATOM 1535 C CA . TYR A 1 186 ? 4.993 5.662 1.653 1.00 84.00 186 TYR A CA 1
ATOM 1536 C C . TYR A 1 186 ? 6.154 4.687 1.793 1.00 84.00 186 TYR A C 1
ATOM 1538 O O . TYR A 1 186 ? 6.581 4.114 0.792 1.00 84.00 186 TYR A O 1
ATOM 1546 N N . GLY A 1 187 ? 6.663 4.509 3.013 1.00 84.88 187 GLY A N 1
ATOM 1547 C CA . GLY A 1 187 ? 7.814 3.651 3.266 1.00 84.88 187 GLY A CA 1
ATOM 1548 C C . GLY A 1 187 ? 7.548 2.197 2.889 1.00 84.88 187 GLY A C 1
ATOM 1549 O O . GLY A 1 187 ? 8.411 1.563 2.295 1.00 84.88 187 GLY A O 1
ATOM 1550 N N . ILE A 1 188 ? 6.341 1.699 3.171 1.00 84.44 188 ILE A N 1
ATOM 1551 C CA . ILE A 1 188 ? 5.930 0.324 2.851 1.00 84.44 188 ILE A CA 1
ATOM 1552 C C . ILE A 1 188 ? 5.573 0.169 1.368 1.00 84.44 188 ILE A C 1
ATOM 1554 O O . ILE A 1 188 ? 5.794 -0.890 0.793 1.00 84.44 188 ILE A O 1
ATOM 1558 N N . TYR A 1 189 ? 4.983 1.193 0.747 1.00 86.38 189 TYR A N 1
ATOM 1559 C CA . TYR A 1 189 ? 4.488 1.077 -0.624 1.00 86.38 189 TYR A CA 1
ATOM 1560 C C . TYR A 1 189 ? 5.577 1.259 -1.691 1.00 86.38 189 TYR A C 1
ATOM 1562 O O . TYR A 1 189 ? 5.554 0.574 -2.713 1.00 86.38 189 TYR A O 1
ATOM 1570 N N . PHE A 1 190 ? 6.506 2.199 -1.489 1.00 82.69 190 PHE A N 1
ATOM 1571 C CA . PHE A 1 190 ? 7.559 2.507 -2.465 1.00 82.69 190 PHE A CA 1
ATOM 1572 C C . PHE A 1 190 ? 8.907 1.830 -2.173 1.00 82.69 190 PHE A C 1
ATOM 1574 O O . PHE A 1 190 ? 9.746 1.787 -3.078 1.00 82.69 190 PHE A O 1
ATOM 1581 N N . GLY A 1 191 ? 9.130 1.366 -0.937 1.00 75.75 191 GLY A N 1
ATOM 1582 C CA . GLY A 1 191 ? 10.358 0.693 -0.492 1.00 75.75 191 GLY A CA 1
ATOM 1583 C C . GLY A 1 191 ? 10.401 -0.775 -0.876 1.00 75.75 191 GLY A C 1
ATOM 1584 O O . GLY A 1 191 ? 11.491 -1.210 -1.310 1.00 75.75 191 GLY A O 1
#